Protein AF-0000000072838040 (afdb_homodimer)

Structure (mmCIF, N/CA/C/O backbone):
data_AF-0000000072838040-model_v1
#
loop_
_entity.id
_entity.type
_entity.pdbx_description
1 polymer 'Acetylserotonin O-methyltransferase'
#
loop_
_atom_site.group_PDB
_atom_site.id
_atom_site.type_symbol
_atom_site.label_atom_id
_atom_site.label_alt_id
_atom_site.label_comp_id
_atom_site.label_asym_id
_atom_site.label_entity_id
_atom_site.label_seq_id
_atom_site.pdbx_PDB_ins_code
_atom_site.Cartn_x
_atom_site.Cartn_y
_atom_site.Cartn_z
_atom_site.occupancy
_atom_site.B_iso_or_equiv
_atom_site.auth_seq_id
_atom_site.auth_comp_id
_atom_site.auth_asym_id
_atom_site.auth_atom_id
_atom_site.pdbx_PDB_model_num
ATOM 1 N N . MET A 1 1 ? 12.352 -7.273 21.219 1 45.44 1 MET A N 1
ATOM 2 C CA . MET A 1 1 ? 11.414 -6.258 20.75 1 45.44 1 MET A CA 1
ATOM 3 C C . MET A 1 1 ? 12.133 -4.957 20.422 1 45.44 1 MET A C 1
ATOM 5 O O . MET A 1 1 ? 12.891 -4.43 21.234 1 45.44 1 MET A O 1
ATOM 9 N N . GLY A 1 2 ? 12.414 -4.766 19.062 1 63.59 2 GLY A N 1
ATOM 10 C CA . GLY A 1 2 ? 13.32 -3.682 18.719 1 63.59 2 GLY A CA 1
ATOM 11 C C . GLY A 1 2 ? 12.977 -2.375 19.406 1 63.59 2 GLY A C 1
ATOM 12 O O . GLY A 1 2 ? 11.898 -2.244 20 1 63.59 2 GLY A O 1
ATOM 13 N N . SER A 1 3 ? 13.898 -1.602 19.703 1 81.94 3 SER A N 1
ATOM 14 C CA . SER A 1 3 ? 13.766 -0.26 20.266 1 81.94 3 SER A CA 1
ATOM 15 C C . SER A 1 3 ? 12.57 0.472 19.656 1 81.94 3 SER A C 1
ATOM 17 O O . SER A 1 3 ? 12.07 0.093 18.609 1 81.94 3 SER A O 1
ATOM 19 N N . PRO A 1 4 ? 11.883 1.276 20.578 1 84.38 4 PRO A N 1
ATOM 20 C CA . PRO A 1 4 ? 10.82 2.111 20.016 1 84.38 4 PRO A CA 1
ATOM 21 C C . PRO A 1 4 ? 11.188 2.711 18.656 1 84.38 4 PRO A C 1
ATOM 23 O O . PRO A 1 4 ? 10.328 2.857 17.781 1 84.38 4 PRO A O 1
ATOM 26 N N . GLU A 1 5 ? 12.367 2.992 18.547 1 84.81 5 GLU A N 1
ATOM 27 C CA . GLU A 1 5 ? 12.844 3.535 17.266 1 84.81 5 GLU A CA 1
ATOM 28 C C . GLU A 1 5 ? 12.742 2.5 16.156 1 84.81 5 GLU A C 1
ATOM 30 O O . GLU A 1 5 ? 12.383 2.83 15.023 1 84.81 5 GLU A O 1
ATOM 35 N N . ASP A 1 6 ? 13.094 1.336 16.594 1 86.62 6 ASP A N 1
ATOM 36 C CA . ASP A 1 6 ? 13 0.245 15.633 1 86.62 6 ASP A CA 1
ATOM 37 C C . ASP A 1 6 ? 11.555 0.002 15.211 1 86.62 6 ASP A C 1
ATOM 39 O O . ASP A 1 6 ? 11.281 -0.267 14.039 1 86.62 6 ASP A O 1
ATOM 43 N N . GLN A 1 7 ? 10.719 0.167 16.141 1 89.19 7 GLN A N 1
ATOM 44 C CA . GLN A 1 7 ? 9.305 -0.049 15.867 1 89.19 7 GLN A CA 1
ATOM 45 C C . GLN A 1 7 ? 8.742 1.055 14.969 1 89.19 7 GLN A C 1
ATOM 47 O O . GLN A 1 7 ? 7.953 0.786 14.062 1 89.19 7 GLN A O 1
ATOM 52 N N . ALA A 1 8 ? 9.148 2.26 15.266 1 89.81 8 ALA A N 1
ATOM 53 C CA . ALA A 1 8 ? 8.711 3.402 14.461 1 89.81 8 ALA A CA 1
ATOM 54 C C . ALA A 1 8 ? 9.195 3.277 13.023 1 89.81 8 ALA A C 1
ATOM 56 O O . ALA A 1 8 ? 8.438 3.525 12.086 1 89.81 8 ALA A O 1
ATOM 57 N N . TYR A 1 9 ? 10.398 2.85 12.945 1 90.56 9 TYR A N 1
ATOM 58 C CA . TYR A 1 9 ? 10.984 2.703 11.617 1 90.56 9 TYR A CA 1
ATOM 59 C C . TYR A 1 9 ? 10.305 1.579 10.844 1 90.56 9 TYR A C 1
ATOM 61 O O . TYR A 1 9 ? 10.086 1.688 9.633 1 90.56 9 TYR A O 1
ATOM 69 N N . ARG A 1 10 ? 9.969 0.535 11.477 1 89.69 10 ARG A N 1
ATOM 70 C CA . ARG A 1 10 ? 9.25 -0.573 10.852 1 89.69 10 ARG A CA 1
ATOM 71 C C . ARG A 1 10 ? 7.875 -0.131 10.367 1 89.69 10 ARG A C 1
ATOM 73 O O . ARG A 1 10 ? 7.461 -0.474 9.258 1 89.69 10 ARG A O 1
ATOM 80 N N . LEU A 1 11 ? 7.238 0.635 11.18 1 91.88 11 LEU A N 1
ATOM 81 C CA . LEU A 1 11 ? 5.926 1.153 10.812 1 91.88 11 LEU A CA 1
ATOM 82 C C . LEU A 1 11 ? 6.016 2.039 9.578 1 91.88 11 LEU A C 1
ATOM 84 O O . LEU A 1 11 ? 5.191 1.932 8.664 1 91.88 11 LEU A O 1
ATOM 88 N N . LEU A 1 12 ? 7.016 2.904 9.531 1 93.62 12 LEU A N 1
ATOM 89 C CA . LEU A 1 12 ? 7.227 3.771 8.375 1 93.62 12 LEU A CA 1
ATOM 90 C C . LEU A 1 12 ? 7.469 2.951 7.117 1 93.62 12 LEU A C 1
ATOM 92 O O . LEU A 1 12 ? 6.887 3.234 6.066 1 93.62 12 LEU A O 1
ATOM 96 N N . LYS A 1 13 ? 8.242 1.954 7.285 1 91.31 13 LYS A N 1
ATOM 97 C CA . LYS A 1 13 ? 8.555 1.103 6.141 1 91.31 13 LYS A CA 1
ATOM 98 C C . LYS A 1 13 ? 7.309 0.372 5.645 1 91.31 13 LYS A C 1
ATOM 100 O O . LYS A 1 13 ? 7.094 0.252 4.438 1 91.31 13 LYS A O 1
ATOM 105 N N . GLU A 1 14 ? 6.574 -0.062 6.551 1 91.25 14 GLU A N 1
ATOM 106 C CA . GLU A 1 14 ? 5.328 -0.729 6.188 1 91.25 14 GLU A CA 1
ATOM 107 C C . GLU A 1 14 ? 4.398 0.212 5.426 1 91.25 14 GLU A C 1
ATOM 109 O O . GLU A 1 14 ? 3.834 -0.163 4.398 1 91.25 14 GLU A O 1
ATOM 114 N N . HIS A 1 15 ? 4.234 1.406 5.949 1 92.94 15 HIS A N 1
ATOM 115 C CA . HIS A 1 15 ? 3.371 2.387 5.301 1 92.94 15 HIS A CA 1
ATOM 116 C C . HIS A 1 15 ? 3.908 2.773 3.928 1 92.94 15 HIS A C 1
ATOM 118 O O . HIS A 1 15 ? 3.154 2.83 2.953 1 92.94 15 HIS A O 1
ATOM 124 N N . CYS A 1 16 ? 5.199 3.025 3.834 1 93.38 16 CYS A N 1
ATOM 125 C CA . CYS A 1 16 ? 5.812 3.527 2.607 1 93.38 16 CYS A CA 1
ATOM 126 C C . CYS A 1 16 ? 5.82 2.455 1.524 1 93.38 16 CYS A C 1
ATOM 128 O O . CYS A 1 16 ? 5.715 2.768 0.337 1 93.38 16 CYS A O 1
ATOM 130 N N . HIS A 1 17 ? 5.852 1.208 1.929 1 91.88 17 HIS A N 1
ATOM 131 C CA . HIS A 1 17 ? 5.941 0.129 0.953 1 91.88 17 HIS A CA 1
ATOM 132 C C . HIS A 1 17 ? 4.594 -0.556 0.757 1 91.88 17 HIS A C 1
ATOM 134 O O . HIS A 1 17 ? 4.5 -1.559 0.046 1 91.88 17 HIS A O 1
ATOM 140 N N . GLY A 1 18 ? 3.553 0.001 1.344 1 93.56 18 GLY A N 1
ATOM 141 C CA . GLY A 1 18 ? 2.227 -0.586 1.229 1 93.56 18 GLY A CA 1
ATOM 142 C C . GLY A 1 18 ? 1.779 -0.771 -0.208 1 93.56 18 GLY A C 1
ATOM 143 O O . GLY A 1 18 ? 1.104 -1.751 -0.533 1 93.56 18 GLY A O 1
ATOM 144 N N . PHE A 1 19 ? 2.16 0.097 -1.055 1 93.75 19 PHE A N 1
ATOM 145 C CA . PHE A 1 19 ? 1.72 0.021 -2.441 1 93.75 19 PHE A CA 1
ATOM 146 C C . PHE A 1 19 ? 2.367 -1.162 -3.152 1 93.75 19 PHE A C 1
ATOM 148 O O . PHE A 1 19 ? 1.773 -1.75 -4.059 1 93.75 19 PHE A O 1
ATOM 155 N N . MET A 1 20 ? 3.551 -1.499 -2.791 1 92.75 20 MET A N 1
ATOM 156 C CA . MET A 1 20 ? 4.207 -2.668 -3.369 1 92.75 20 MET A CA 1
ATOM 157 C C . MET A 1 20 ? 3.443 -3.943 -3.035 1 92.75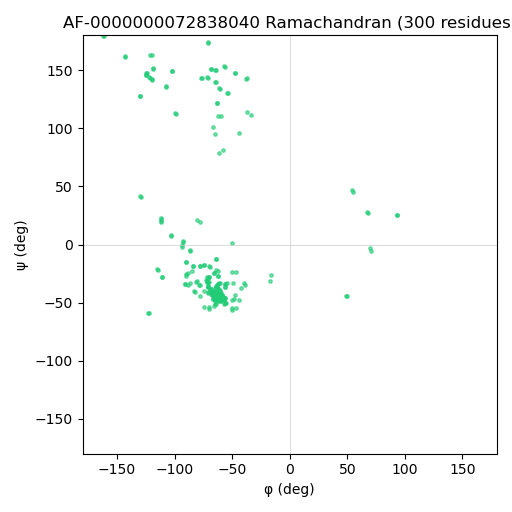 20 MET A C 1
ATOM 159 O O . MET A 1 20 ? 3.26 -4.805 -3.895 1 92.75 20 MET A O 1
ATOM 163 N N . VAL A 1 21 ? 2.99 -4.023 -1.772 1 93.81 21 VAL A N 1
ATOM 164 C CA . VAL A 1 21 ? 2.207 -5.164 -1.309 1 93.81 21 VAL A CA 1
ATOM 165 C C . VAL A 1 21 ? 0.929 -5.285 -2.135 1 93.81 21 VAL A C 1
ATOM 167 O O . VAL A 1 21 ? 0.605 -6.363 -2.637 1 93.81 21 VAL A O 1
ATOM 170 N N . SER A 1 22 ? 0.255 -4.172 -2.285 1 95.06 22 SER A N 1
ATOM 171 C CA . SER A 1 22 ? -0.965 -4.156 -3.084 1 95.06 22 SER A CA 1
ATOM 172 C C . SER A 1 22 ? -0.691 -4.602 -4.52 1 95.06 22 SER A C 1
ATOM 174 O O . SER A 1 22 ? -1.436 -5.41 -5.074 1 95.06 22 SER A O 1
ATOM 176 N N . GLN A 1 23 ? 0.379 -4.105 -5.066 1 94 23 GLN A N 1
ATOM 177 C CA . GLN A 1 23 ? 0.646 -4.375 -6.477 1 94 23 GLN A CA 1
ATOM 178 C C . GLN A 1 23 ? 1.057 -5.828 -6.688 1 94 23 GLN A C 1
ATOM 180 O O . GLN A 1 23 ? 0.763 -6.414 -7.734 1 94 23 GLN A O 1
ATOM 185 N N . VAL A 1 24 ? 1.714 -6.422 -5.738 1 94.81 24 VAL A N 1
ATOM 186 C CA . VAL A 1 24 ? 2 -7.852 -5.832 1 94.81 24 VAL A CA 1
ATOM 187 C C . VAL A 1 24 ? 0.692 -8.641 -5.887 1 94.81 24 VAL A C 1
ATOM 189 O O . VAL A 1 24 ? 0.516 -9.5 -6.75 1 94.81 24 VAL A O 1
ATOM 192 N N . LEU A 1 25 ? -0.219 -8.336 -5.027 1 96.94 25 LEU A N 1
ATOM 193 C CA . LEU A 1 25 ? -1.533 -8.969 -5 1 96.94 25 LEU A CA 1
ATOM 194 C C . LEU A 1 25 ? -2.273 -8.742 -6.312 1 96.94 25 LEU A C 1
ATOM 196 O O . LEU A 1 25 ? -2.779 -9.688 -6.918 1 96.94 25 LEU A O 1
ATOM 200 N N . PHE A 1 26 ? -2.309 -7.535 -6.777 1 96.94 26 PHE A N 1
ATOM 201 C CA . PHE A 1 26 ? -3.012 -7.176 -8.008 1 96.94 26 PHE A CA 1
ATOM 202 C C . PHE A 1 26 ? -2.408 -7.898 -9.203 1 96.94 26 PHE A C 1
ATOM 204 O O . PHE A 1 26 ? -3.135 -8.438 -10.039 1 96.94 26 PHE A O 1
ATOM 211 N N . SER A 1 27 ? -1.123 -7.891 -9.266 1 95.81 27 SER A N 1
ATOM 212 C CA . SER A 1 27 ? -0.45 -8.469 -10.422 1 95.81 27 SER A CA 1
ATOM 213 C C . SER A 1 27 ? -0.646 -9.984 -10.477 1 95.81 27 SER A C 1
ATOM 215 O O . SER A 1 27 ? -0.859 -10.555 -11.547 1 95.81 27 SER A O 1
ATOM 217 N N . ALA A 1 28 ? -0.554 -10.625 -9.312 1 97.06 28 ALA A N 1
ATOM 218 C CA . ALA A 1 28 ? -0.804 -12.062 -9.266 1 97.06 28 ALA A CA 1
ATOM 219 C C . ALA A 1 28 ? -2.229 -12.391 -9.703 1 97.06 28 ALA A C 1
ATOM 221 O O . ALA A 1 28 ? -2.455 -13.352 -10.445 1 97.06 28 ALA A O 1
ATOM 222 N N . CYS A 1 29 ? -3.154 -11.602 -9.25 1 97.44 29 CYS A N 1
ATOM 223 C CA . CYS A 1 29 ? -4.547 -11.773 -9.648 1 97.44 29 CYS A CA 1
ATOM 224 C C . CYS A 1 29 ? -4.723 -11.539 -11.148 1 97.44 29 CYS A C 1
ATOM 226 O O . CYS A 1 29 ? -5.363 -12.344 -11.828 1 97.44 29 CYS A O 1
ATOM 228 N N . GLU A 1 30 ? -4.172 -10.484 -11.648 1 96.44 30 GLU A N 1
ATOM 229 C CA . GLU A 1 30 ? -4.281 -10.109 -13.055 1 96.44 30 GLU A CA 1
ATOM 230 C C . GLU A 1 30 ? -3.686 -11.188 -13.953 1 96.44 30 GLU A C 1
ATOM 232 O O . GLU A 1 30 ? -4.234 -11.492 -15.016 1 96.44 30 GLU A O 1
ATOM 237 N N . LEU A 1 31 ? -2.59 -11.75 -13.547 1 96.88 31 LEU A N 1
ATOM 238 C CA . LEU A 1 31 ? -1.888 -12.734 -14.359 1 96.88 31 LEU A CA 1
ATOM 239 C C . LEU A 1 31 ? -2.576 -14.094 -14.289 1 96.88 31 LEU A C 1
ATOM 241 O O . LEU A 1 31 ? -2.312 -14.977 -15.109 1 96.88 31 LEU A O 1
ATOM 245 N N . GLY A 1 32 ? -3.42 -14.297 -13.258 1 98.06 32 GLY A N 1
ATOM 246 C CA . GLY A 1 32 ? -4.191 -15.523 -13.141 1 98.06 32 GLY A CA 1
ATOM 247 C C . GLY A 1 32 ? -3.504 -16.578 -12.297 1 98.06 32 GLY A C 1
ATOM 248 O O . GLY A 1 32 ? -3.795 -17.766 -12.422 1 98.06 32 GLY A O 1
ATOM 249 N N . VAL A 1 33 ? -2.658 -16.188 -11.414 1 98.44 33 VAL A N 1
ATOM 250 C CA . VAL A 1 33 ? -1.877 -17.109 -10.594 1 98.44 33 VAL A CA 1
ATOM 251 C C . VAL A 1 33 ? -2.811 -17.953 -9.727 1 98.44 33 VAL A C 1
ATOM 253 O O . VAL A 1 33 ? -2.715 -19.188 -9.711 1 98.44 33 VAL A O 1
ATOM 256 N N . PHE A 1 34 ? -3.725 -17.344 -9.062 1 98.62 34 PHE A N 1
ATOM 257 C CA . PHE A 1 34 ? -4.578 -18.016 -8.094 1 98.62 34 PHE A CA 1
ATOM 258 C C . PHE A 1 34 ? -5.57 -18.938 -8.797 1 98.62 34 PHE A C 1
ATOM 260 O O . PHE A 1 34 ? -5.902 -20.016 -8.281 1 98.62 34 PHE A O 1
ATOM 267 N N . ASP A 1 35 ? -6.055 -18.5 -9.969 1 98.56 35 ASP A N 1
ATOM 268 C CA . ASP A 1 35 ? -6.945 -19.344 -10.75 1 98.56 35 ASP A CA 1
ATOM 269 C C . ASP A 1 35 ? -6.223 -20.609 -11.227 1 98.56 35 ASP A C 1
ATOM 271 O O . ASP A 1 35 ? -6.754 -21.719 -11.109 1 98.56 35 ASP A O 1
ATOM 275 N N . LEU A 1 36 ? -5.074 -20.406 -11.773 1 98.69 36 LEU A N 1
ATOM 276 C CA . LEU A 1 36 ? -4.281 -21.516 -12.281 1 98.69 36 LEU A CA 1
ATOM 277 C C . LEU A 1 36 ? -4.023 -22.547 -11.18 1 98.69 36 LEU A C 1
ATOM 279 O O . LEU A 1 36 ? -4.223 -23.75 -11.383 1 98.69 36 LEU A O 1
ATOM 283 N N . LEU A 1 37 ? -3.627 -22.047 -9.992 1 98.56 37 LEU A N 1
ATOM 284 C CA . LEU A 1 37 ? -3.275 -22.938 -8.883 1 98.56 37 LEU A CA 1
ATOM 285 C C . LEU A 1 37 ? -4.516 -23.609 -8.312 1 98.56 37 LEU A C 1
ATOM 287 O O . LEU A 1 37 ? -4.441 -24.734 -7.801 1 98.56 37 LEU A O 1
ATOM 291 N N . ALA A 1 38 ? -5.656 -22.984 -8.406 1 97.88 38 ALA A N 1
ATOM 292 C CA . ALA A 1 38 ? -6.914 -23.562 -7.941 1 97.88 38 ALA A CA 1
ATOM 293 C C . ALA A 1 38 ? -7.359 -24.703 -8.844 1 97.88 38 ALA A C 1
ATOM 295 O O . ALA A 1 38 ? -7.953 -25.672 -8.375 1 97.88 38 ALA A O 1
ATOM 296 N N . GLU A 1 39 ? -7.105 -24.531 -10.086 1 97.44 39 GLU A N 1
ATOM 297 C CA . GLU A 1 39 ? -7.551 -25.5 -11.07 1 97.44 39 GLU A CA 1
ATOM 298 C C . GLU A 1 39 ? -6.566 -26.656 -11.188 1 97.44 39 GLU A C 1
ATOM 300 O O . GLU A 1 39 ? -6.898 -27.703 -11.742 1 97.44 39 GLU A O 1
ATOM 305 N N . ALA A 1 40 ? -5.359 -26.453 -10.727 1 97.25 40 ALA A N 1
ATOM 306 C CA . ALA A 1 40 ? -4.332 -27.5 -10.805 1 97.25 40 ALA A CA 1
ATOM 307 C C . ALA A 1 40 ? -4.625 -28.625 -9.82 1 97.25 40 ALA A C 1
ATOM 309 O O . ALA A 1 40 ? -5.191 -28.406 -8.75 1 97.25 40 ALA A O 1
ATOM 310 N N . PRO A 1 41 ? -4.336 -29.844 -10.172 1 96.25 41 PRO A N 1
ATOM 311 C CA . PRO A 1 41 ? -4.559 -30.984 -9.266 1 96.25 41 PRO A CA 1
ATOM 312 C C . PRO A 1 41 ? -3.701 -30.906 -8.008 1 96.25 41 PRO A C 1
ATOM 314 O O . PRO A 1 41 ? -4.008 -31.562 -7.008 1 96.25 41 PRO A O 1
ATOM 317 N N . GLY A 1 42 ? -2.598 -30.172 -8 1 96.06 42 GLY A N 1
ATOM 318 C CA . GLY A 1 42 ? -1.687 -29.953 -6.891 1 96.06 42 GLY A CA 1
ATOM 319 C C . GLY A 1 42 ? -0.792 -28.75 -7.086 1 96.06 42 GLY A C 1
ATOM 320 O O . GLY A 1 42 ? -0.936 -28.016 -8.07 1 96.06 42 GLY A O 1
ATOM 321 N N . PRO A 1 43 ? 0.061 -28.516 -6.062 1 97.69 43 PRO A N 1
ATOM 322 C CA . PRO A 1 43 ? 0.995 -27.391 -6.195 1 97.69 43 PRO A CA 1
ATOM 323 C C . PRO A 1 43 ? 1.872 -27.5 -7.441 1 97.69 43 PRO A C 1
ATOM 325 O O . PRO A 1 43 ? 2.121 -28.609 -7.934 1 97.69 43 PRO A O 1
ATOM 328 N N . LEU A 1 44 ? 2.324 -26.359 -7.945 1 98.25 44 LEU A N 1
ATOM 329 C CA . LEU A 1 44 ? 3.084 -26.328 -9.188 1 98.25 44 LEU A CA 1
ATOM 330 C C . LEU A 1 44 ? 4.43 -25.641 -8.984 1 98.25 44 LEU A C 1
ATOM 332 O O . LEU A 1 44 ? 4.547 -24.719 -8.164 1 98.25 44 LEU A O 1
ATOM 336 N N . ALA A 1 45 ? 5.438 -26.078 -9.719 1 97.81 45 ALA A N 1
ATOM 337 C CA . ALA A 1 45 ? 6.719 -25.375 -9.766 1 97.81 45 ALA A CA 1
ATOM 338 C C . ALA A 1 45 ? 6.59 -24.031 -10.477 1 97.81 45 ALA A C 1
ATOM 340 O O . ALA A 1 45 ? 5.719 -23.859 -11.336 1 97.81 45 ALA A O 1
ATOM 341 N N . SER A 1 46 ? 7.457 -23.062 -10.07 1 96.12 46 SER A N 1
ATOM 342 C CA . SER A 1 46 ? 7.402 -21.734 -10.672 1 96.12 46 SER A CA 1
ATOM 343 C C . SER A 1 46 ? 7.547 -21.812 -12.188 1 96.12 46 SER A C 1
ATOM 345 O O . SER A 1 46 ? 6.91 -21.047 -12.914 1 96.12 46 SER A O 1
ATOM 347 N N . ALA A 1 47 ? 8.383 -22.734 -12.68 1 96.62 47 ALA A N 1
ATOM 348 C CA . ALA A 1 47 ? 8.594 -22.891 -14.117 1 96.62 47 ALA A CA 1
ATOM 349 C C . ALA A 1 47 ? 7.301 -23.297 -14.82 1 96.62 47 ALA A C 1
ATOM 351 O O . ALA A 1 47 ? 7.004 -22.797 -15.914 1 96.62 47 ALA A O 1
ATOM 352 N N . GLU A 1 48 ? 6.559 -24.188 -14.258 1 97.94 48 GLU A N 1
ATOM 353 C CA . GLU A 1 48 ? 5.285 -24.625 -14.82 1 97.94 48 GLU A CA 1
ATOM 354 C C . GLU A 1 48 ? 4.254 -23.5 -14.797 1 97.94 48 GLU A C 1
ATOM 356 O O . GLU A 1 48 ? 3.508 -23.312 -15.758 1 97.94 48 GLU A O 1
ATOM 361 N N . VAL A 1 49 ? 4.172 -22.781 -13.711 1 98.31 49 VAL A N 1
ATOM 362 C CA . VAL A 1 49 ? 3.273 -21.641 -13.617 1 98.31 49 VAL A CA 1
ATOM 363 C C . VAL A 1 49 ? 3.592 -20.641 -14.719 1 98.31 49 VAL A C 1
ATOM 365 O O . VAL A 1 49 ? 2.693 -20.188 -15.43 1 98.31 49 VAL A O 1
ATOM 368 N N . ALA A 1 50 ? 4.906 -20.344 -14.883 1 97.38 50 ALA A N 1
ATOM 369 C CA . ALA A 1 50 ? 5.344 -19.391 -15.898 1 97.38 50 ALA A CA 1
ATOM 370 C C . ALA A 1 50 ? 4.934 -19.859 -17.297 1 97.38 50 ALA A C 1
ATOM 372 O O . ALA A 1 50 ? 4.445 -19.062 -18.109 1 97.38 50 ALA A O 1
ATOM 373 N N . ALA A 1 51 ? 5.137 -21.109 -17.578 1 98.06 51 ALA A N 1
ATOM 374 C CA . ALA A 1 51 ? 4.797 -21.656 -18.875 1 98.06 51 ALA A CA 1
ATOM 375 C C . ALA A 1 51 ? 3.301 -21.562 -19.156 1 98.06 51 ALA A C 1
ATOM 377 O O . ALA A 1 51 ? 2.887 -21.156 -20.234 1 98.06 51 ALA A O 1
ATOM 378 N N . ARG A 1 52 ? 2.467 -21.875 -18.188 1 97.94 52 ARG A N 1
ATOM 379 C CA . ARG A 1 52 ? 1.018 -21.906 -18.359 1 97.94 52 ARG A CA 1
ATOM 380 C C . ARG A 1 52 ? 0.448 -20.484 -18.469 1 97.94 52 ARG A C 1
ATOM 382 O O . ARG A 1 52 ? -0.565 -20.281 -19.125 1 97.94 52 ARG A O 1
ATOM 389 N N . LEU A 1 53 ? 1.089 -19.547 -17.812 1 97.69 53 LEU A N 1
ATOM 390 C CA . LEU A 1 53 ? 0.623 -18.156 -17.828 1 97.69 53 LEU A CA 1
ATOM 391 C C . LEU A 1 53 ? 1.327 -17.375 -18.938 1 97.69 53 LEU A C 1
ATOM 393 O O . LEU A 1 53 ? 1.053 -16.188 -19.125 1 97.69 53 LEU A O 1
ATOM 397 N N . ALA A 1 54 ? 2.258 -18.016 -19.672 1 96.56 54 ALA A N 1
ATOM 398 C CA . ALA A 1 54 ? 3.045 -17.359 -20.719 1 96.56 54 ALA A CA 1
ATOM 399 C C . ALA A 1 54 ? 3.76 -16.125 -20.188 1 96.56 54 ALA A C 1
ATOM 401 O O . ALA A 1 54 ? 3.676 -15.047 -20.781 1 96.56 54 ALA A O 1
ATOM 402 N N . SER A 1 55 ? 4.371 -16.312 -19 1 94.88 55 SER A N 1
ATOM 403 C CA . SER A 1 55 ? 5.098 -15.234 -18.359 1 94.88 55 SER A CA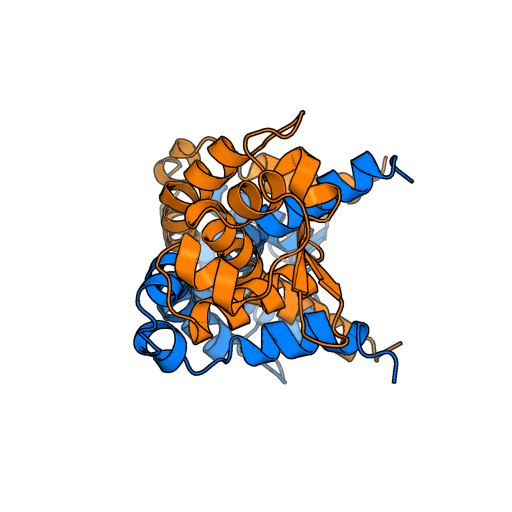 1
ATOM 404 C C . SER A 1 55 ? 6.566 -15.594 -18.156 1 94.88 55 SER A C 1
ATOM 406 O O . SER A 1 55 ? 6.957 -16.75 -18.328 1 94.88 55 SER A O 1
ATOM 408 N N . SER A 1 56 ? 7.395 -14.602 -17.906 1 92.06 56 SER A N 1
ATOM 409 C CA . SER A 1 56 ? 8.828 -14.812 -17.719 1 92.06 56 SER A CA 1
ATOM 410 C C . SER A 1 56 ? 9.094 -15.711 -16.516 1 92.06 56 SER A C 1
ATOM 412 O O . SER A 1 56 ? 8.5 -15.531 -15.445 1 92.06 56 SER A O 1
ATOM 414 N N . PRO A 1 57 ? 10.008 -16.703 -16.703 1 92.5 57 PRO A N 1
ATOM 415 C CA . PRO A 1 57 ? 10.32 -17.609 -15.594 1 92.5 57 PRO A CA 1
ATOM 416 C C . PRO A 1 57 ? 10.844 -16.875 -14.367 1 92.5 57 PRO A C 1
ATOM 418 O O . PRO A 1 57 ? 10.359 -17.109 -13.25 1 92.5 57 PRO A O 1
ATOM 421 N N . ARG A 1 58 ? 11.75 -15.984 -14.609 1 87.69 58 ARG A N 1
ATOM 422 C CA . ARG A 1 58 ? 12.336 -15.258 -13.492 1 87.69 58 ARG A CA 1
ATOM 423 C C . ARG A 1 58 ? 11.312 -14.359 -12.812 1 87.69 58 ARG A C 1
ATOM 425 O O . ARG A 1 58 ? 11.211 -14.336 -11.586 1 87.69 58 ARG A O 1
ATOM 432 N N . GLY A 1 59 ? 10.578 -13.633 -13.625 1 89.44 59 GLY A N 1
ATOM 433 C CA . GLY A 1 59 ? 9.555 -12.758 -13.094 1 89.44 59 GLY A CA 1
ATOM 434 C C . GLY A 1 59 ? 8.469 -13.5 -12.344 1 89.44 59 GLY A C 1
ATOM 435 O O . GLY A 1 59 ? 8.016 -13.055 -11.281 1 89.44 59 GLY A O 1
ATOM 436 N N . THR A 1 60 ? 8.133 -14.617 -12.852 1 92.94 60 THR A N 1
ATOM 437 C CA . THR A 1 60 ? 7.094 -15.422 -12.219 1 92.94 60 THR A CA 1
ATOM 438 C C . THR A 1 60 ? 7.574 -15.961 -10.875 1 92.94 60 THR A C 1
ATOM 440 O O . THR A 1 60 ? 6.844 -15.906 -9.883 1 92.94 60 THR A O 1
ATOM 443 N N . GLU A 1 61 ? 8.766 -16.406 -10.867 1 92.19 61 GLU A N 1
ATOM 444 C CA . GLU A 1 61 ? 9.328 -16.938 -9.633 1 92.19 61 GLU A CA 1
ATOM 445 C C . GLU A 1 61 ? 9.375 -15.859 -8.547 1 92.19 61 GLU A C 1
ATOM 447 O O . GLU A 1 61 ? 8.992 -16.109 -7.402 1 92.19 61 GLU A O 1
ATOM 452 N N . GLN A 1 62 ? 9.797 -14.727 -8.883 1 90 62 GLN A N 1
ATOM 453 C CA . GLN A 1 62 ? 9.867 -13.609 -7.941 1 90 62 GLN A CA 1
ATOM 454 C C . GLN A 1 62 ? 8.477 -13.219 -7.445 1 90 62 GLN A C 1
ATOM 456 O O . GLN A 1 62 ? 8.289 -12.922 -6.266 1 90 62 GLN A O 1
ATOM 461 N N . LEU A 1 63 ? 7.543 -13.219 -8.344 1 93.19 63 LEU A N 1
ATOM 462 C CA . LEU A 1 63 ? 6.168 -12.898 -7.977 1 93.19 63 LEU A CA 1
ATOM 463 C C . LEU A 1 63 ? 5.609 -13.938 -7.012 1 93.19 63 LEU A C 1
ATOM 465 O O . LEU A 1 63 ? 4.992 -13.586 -6.004 1 93.19 63 LEU A O 1
ATOM 469 N N . LEU A 1 64 ? 5.832 -15.227 -7.32 1 95.06 64 LEU A N 1
ATOM 470 C CA . LEU A 1 64 ? 5.336 -16.297 -6.465 1 95.06 64 LEU A CA 1
ATOM 471 C C . LEU A 1 64 ? 5.965 -16.219 -5.074 1 95.06 64 LEU A C 1
ATOM 473 O O . LEU A 1 64 ? 5.273 -16.391 -4.066 1 95.06 64 LEU A O 1
ATOM 477 N N . ASP A 1 65 ? 7.254 -15.922 -5.051 1 92.38 65 ASP A N 1
ATOM 478 C CA . ASP A 1 65 ? 7.941 -15.758 -3.773 1 92.38 65 ASP A CA 1
ATOM 479 C C . ASP A 1 65 ? 7.34 -14.617 -2.965 1 92.38 65 ASP A C 1
ATOM 481 O O . ASP A 1 65 ? 7.164 -14.727 -1.749 1 92.38 65 ASP A O 1
ATOM 485 N N . ALA A 1 66 ? 7.082 -13.539 -3.633 1 92.94 66 ALA A N 1
ATOM 486 C CA . ALA A 1 66 ? 6.457 -12.398 -2.969 1 92.94 66 ALA A CA 1
ATOM 487 C C . ALA A 1 66 ? 5.078 -12.766 -2.43 1 92.94 66 ALA A C 1
ATOM 489 O O . ALA A 1 66 ? 4.711 -12.367 -1.322 1 92.94 66 ALA A O 1
ATOM 490 N N . CYS A 1 67 ? 4.297 -13.523 -3.162 1 95.19 67 CYS A N 1
ATOM 491 C CA . CYS A 1 67 ? 2.977 -13.961 -2.721 1 95.19 67 CYS A CA 1
ATOM 492 C C . CYS A 1 67 ? 3.082 -14.852 -1.487 1 95.19 67 CYS A C 1
ATOM 494 O O . CYS A 1 67 ? 2.213 -14.82 -0.615 1 95.19 67 CYS A O 1
ATOM 496 N N . VAL A 1 68 ? 4.16 -15.664 -1.449 1 95 68 VAL A N 1
ATOM 497 C CA . VAL A 1 68 ? 4.398 -16.5 -0.28 1 95 68 VAL A CA 1
ATOM 498 C C . VAL A 1 68 ? 4.668 -15.625 0.94 1 95 68 VAL A C 1
ATOM 500 O O . VAL A 1 68 ? 4.102 -15.852 2.012 1 95 68 VAL A O 1
ATOM 503 N N . SER A 1 69 ? 5.469 -14.625 0.754 1 92.38 69 SER A N 1
ATOM 504 C CA . SER A 1 69 ? 5.781 -13.695 1.836 1 92.38 69 SER A CA 1
ATOM 505 C C . SER A 1 69 ? 4.531 -12.969 2.322 1 92.38 69 SER A C 1
ATOM 507 O O . SER A 1 69 ? 4.438 -12.602 3.494 1 92.38 69 SER A O 1
ATOM 509 N N . LEU A 1 70 ? 3.576 -12.805 1.504 1 94.25 70 LEU A N 1
ATOM 510 C CA . LEU A 1 70 ? 2.336 -12.117 1.845 1 94.25 70 LEU A CA 1
ATOM 511 C C . LEU A 1 70 ? 1.279 -13.102 2.328 1 94.25 70 LEU A C 1
ATOM 513 O O . LEU A 1 70 ? 0.123 -12.734 2.537 1 94.25 70 LEU A O 1
ATOM 517 N N . LYS A 1 71 ? 1.636 -14.352 2.424 1 95.19 71 LYS A N 1
ATOM 518 C CA . LYS A 1 71 ? 0.792 -15.43 2.922 1 95.19 71 LYS A CA 1
ATOM 519 C C . LYS A 1 71 ? -0.375 -15.695 1.976 1 95.19 71 LYS A C 1
ATOM 521 O O . LYS A 1 71 ? -1.452 -16.109 2.41 1 95.19 71 LYS A O 1
ATOM 526 N N . LEU A 1 72 ? -0.19 -15.414 0.755 1 97.38 72 LEU A N 1
ATOM 527 C CA . LEU A 1 72 ? -1.188 -15.703 -0.268 1 97.38 72 LEU A CA 1
ATOM 528 C C . LEU A 1 72 ? -0.955 -17.078 -0.876 1 97.38 72 LEU A C 1
ATOM 530 O O . LEU A 1 72 ? -1.907 -17.766 -1.253 1 97.38 72 LEU A O 1
ATOM 534 N N . LEU A 1 73 ? 0.311 -17.422 -0.963 1 98 73 LEU A N 1
ATOM 535 C CA . LEU A 1 73 ? 0.697 -18.734 -1.445 1 98 73 LEU A CA 1
ATOM 536 C C . LEU A 1 73 ? 1.466 -19.5 -0.375 1 98 73 LEU A C 1
ATOM 538 O O . LEU A 1 73 ? 2.025 -18.906 0.544 1 98 73 LEU A O 1
ATOM 542 N N . GLN A 1 74 ? 1.371 -20.797 -0.418 1 97.75 74 GLN A N 1
ATOM 543 C CA . GLN A 1 74 ? 2.262 -21.688 0.314 1 97.75 74 GLN A CA 1
ATOM 544 C C . GLN A 1 74 ? 3.311 -22.297 -0.612 1 97.75 74 GLN A C 1
ATOM 546 O O . GLN A 1 74 ? 3.066 -22.469 -1.808 1 97.75 74 GLN A O 1
ATOM 551 N N . VAL A 1 75 ? 4.469 -22.562 -0.048 1 96.94 75 VAL A N 1
ATOM 552 C CA . VAL A 1 75 ? 5.539 -23.156 -0.843 1 96.94 75 VAL A CA 1
ATOM 553 C C . VAL A 1 75 ? 6.113 -24.375 -0.11 1 96.94 75 VAL A C 1
ATOM 555 O O . VAL A 1 75 ? 6.27 -24.344 1.113 1 96.94 75 VAL A O 1
ATOM 558 N N . ASP A 1 76 ? 6.199 -25.5 -0.746 1 94.75 76 ASP A N 1
ATOM 559 C CA . ASP A 1 76 ? 6.988 -26.641 -0.301 1 94.75 76 ASP A CA 1
ATOM 560 C C . ASP A 1 76 ? 8.328 -26.703 -1.032 1 94.75 76 ASP A C 1
ATOM 562 O O . ASP A 1 76 ? 8.367 -26.891 -2.25 1 94.75 76 ASP A O 1
ATOM 566 N N . LEU A 1 77 ? 9.375 -26.5 -0.354 1 88.12 77 LEU A N 1
ATOM 567 C CA . LEU A 1 77 ? 10.688 -26.281 -0.952 1 88.12 77 LEU A CA 1
ATOM 568 C C . LEU A 1 77 ? 11.336 -27.609 -1.338 1 88.12 77 LEU A C 1
ATOM 570 O O . LEU A 1 77 ? 12.195 -27.641 -2.223 1 88.12 77 LEU A O 1
ATOM 574 N N . LYS A 1 78 ? 11.172 -28.609 -0.754 1 84.69 78 LYS A N 1
ATOM 575 C CA . LYS A 1 78 ? 11.852 -29.875 -1.034 1 84.69 78 LYS A CA 1
ATOM 576 C C . LYS A 1 78 ? 10.906 -30.875 -1.689 1 84.69 78 LYS A C 1
ATOM 578 O O . LYS A 1 78 ? 9.75 -31.016 -1.271 1 84.69 78 LYS A O 1
ATOM 583 N N . PRO A 1 79 ? 11.484 -31.453 -2.676 1 82.62 79 PRO A N 1
ATOM 584 C CA . PRO A 1 79 ? 12.805 -31.391 -3.314 1 82.62 79 PRO A CA 1
ATOM 585 C C . PRO A 1 79 ? 12.953 -30.188 -4.242 1 82.62 79 PRO A C 1
ATOM 587 O O . PRO A 1 79 ? 14.07 -29.719 -4.469 1 82.62 79 PRO A O 1
ATOM 590 N N . THR A 1 80 ? 11.906 -29.797 -4.91 1 88.12 80 THR A N 1
ATOM 591 C CA . THR A 1 80 ? 11.82 -28.578 -5.707 1 88.12 80 THR A CA 1
ATOM 592 C C . THR A 1 80 ? 10.695 -27.672 -5.199 1 88.12 80 THR A C 1
ATOM 594 O O . THR A 1 80 ? 9.688 -28.156 -4.688 1 88.12 80 THR A O 1
ATOM 597 N N . ALA A 1 81 ? 10.961 -26.406 -5.266 1 93.75 81 ALA A N 1
ATOM 598 C CA . ALA A 1 81 ? 9.953 -25.484 -4.742 1 93.75 81 ALA A CA 1
ATOM 599 C C . ALA A 1 81 ? 8.656 -25.594 -5.535 1 93.75 81 ALA A C 1
ATOM 601 O O . ALA A 1 81 ? 8.656 -25.453 -6.762 1 93.75 81 ALA A O 1
ATOM 602 N N . VAL A 1 82 ? 7.613 -25.891 -4.926 1 97.94 82 VAL A N 1
ATOM 603 C CA . VAL A 1 82 ? 6.289 -25.922 -5.543 1 97.94 82 VAL A CA 1
ATOM 604 C C . VAL A 1 82 ? 5.336 -25.016 -4.762 1 97.94 82 VAL A C 1
ATOM 606 O O . VAL A 1 82 ? 5.422 -24.938 -3.535 1 97.94 82 VAL A O 1
ATOM 609 N N . TYR A 1 83 ? 4.449 -24.422 -5.488 1 98.06 83 TYR A N 1
ATOM 610 C CA . TYR A 1 83 ? 3.594 -23.375 -4.934 1 98.06 83 TYR A CA 1
ATOM 611 C C . TYR A 1 83 ? 2.125 -23.766 -5.031 1 98.06 83 TYR A C 1
ATOM 613 O O . TYR A 1 83 ? 1.703 -24.391 -6.012 1 98.06 83 TYR A O 1
ATOM 621 N N . GLY A 1 84 ? 1.342 -23.438 -4.004 1 98.56 84 GLY A N 1
ATOM 622 C CA . GLY A 1 84 ? -0.103 -23.594 -3.99 1 98.56 84 GLY A CA 1
ATOM 623 C C . GLY A 1 84 ? -0.824 -22.469 -3.271 1 98.56 84 GLY A C 1
ATOM 624 O O . GLY A 1 84 ? -0.209 -21.719 -2.512 1 98.56 84 GLY A O 1
ATOM 625 N N . ASN A 1 85 ? -2.111 -22.406 -3.58 1 98.44 85 ASN A N 1
ATOM 626 C CA . ASN A 1 85 ? -2.918 -21.391 -2.904 1 98.44 85 ASN A CA 1
ATOM 627 C C . ASN A 1 85 ? -3.004 -21.656 -1.403 1 98.44 85 ASN A C 1
ATOM 629 O O . ASN A 1 85 ? -3.115 -22.797 -0.976 1 98.44 85 ASN A O 1
ATOM 633 N N . THR A 1 86 ? -2.924 -20.625 -0.589 1 98.06 86 THR A N 1
ATOM 634 C CA . THR A 1 86 ? -3.416 -20.734 0.78 1 98.06 86 THR A CA 1
ATOM 635 C C . THR A 1 86 ? -4.941 -20.797 0.804 1 98.06 86 THR A C 1
ATOM 637 O O . THR A 1 86 ? -5.59 -20.625 -0.231 1 98.06 86 THR A O 1
ATOM 640 N N . GLU A 1 87 ? -5.496 -21.016 1.986 1 96.56 87 GLU A N 1
ATOM 641 C CA . GLU A 1 87 ? -6.949 -20.984 2.121 1 96.56 87 GLU A CA 1
ATOM 642 C C . GLU A 1 87 ? -7.504 -19.609 1.781 1 96.56 87 GLU A C 1
ATOM 644 O O . GLU A 1 87 ? -8.547 -19.5 1.13 1 96.56 87 GLU A O 1
ATOM 649 N N . LEU A 1 88 ? -6.832 -18.594 2.219 1 97 88 LEU A N 1
ATOM 650 C CA . LEU A 1 88 ? -7.215 -17.234 1.913 1 97 88 LEU A CA 1
ATOM 651 C C . LEU A 1 88 ? -7.316 -17.016 0.407 1 97 88 LEU A C 1
ATOM 653 O O . LEU A 1 88 ? -8.328 -16.516 -0.086 1 97 88 LEU A O 1
ATOM 657 N N . ALA A 1 89 ? -6.344 -17.391 -0.265 1 98.06 89 ALA A N 1
ATOM 658 C CA . ALA A 1 89 ? -6.301 -17.188 -1.711 1 98.06 89 ALA A CA 1
ATOM 659 C C . ALA A 1 89 ? -7.375 -18.016 -2.414 1 98.06 89 ALA A C 1
ATOM 661 O O . ALA A 1 89 ? -8.078 -17.516 -3.295 1 98.06 89 ALA A O 1
ATOM 662 N N . SER A 1 90 ? -7.535 -19.266 -2 1 97.5 90 SER A N 1
ATOM 663 C CA . SER A 1 90 ? -8.539 -20.141 -2.6 1 97.5 90 SER A CA 1
ATOM 664 C C . SER A 1 90 ? -9.945 -19.594 -2.379 1 97.5 90 SER A C 1
ATOM 666 O O . SER A 1 90 ? -10.812 -19.719 -3.248 1 97.5 90 SER A O 1
ATOM 668 N N . THR A 1 91 ? -10.141 -18.984 -1.293 1 97.31 91 THR A N 1
ATOM 669 C CA . THR A 1 91 ? -11.469 -18.516 -0.916 1 97.31 91 THR A CA 1
ATOM 670 C C . THR A 1 91 ? -11.773 -17.172 -1.579 1 97.31 91 THR A C 1
ATOM 672 O O . THR A 1 91 ? -12.883 -16.969 -2.092 1 97.31 91 THR A O 1
ATOM 675 N N . TYR A 1 92 ? -10.82 -16.281 -1.648 1 97.44 92 TYR A N 1
ATOM 676 C CA . TYR A 1 92 ? -11.141 -14.891 -1.979 1 97.44 92 TYR A CA 1
ATOM 677 C C . TYR A 1 92 ? -10.531 -14.492 -3.316 1 97.44 92 TYR A C 1
ATOM 679 O O . TYR A 1 92 ? -10.984 -13.539 -3.951 1 97.44 92 TYR A O 1
ATOM 687 N N . LEU A 1 93 ? -9.469 -15.195 -3.785 1 98.06 93 LEU A N 1
ATOM 688 C CA . LEU A 1 93 ? -8.695 -14.648 -4.895 1 98.06 93 LEU A CA 1
ATOM 689 C C . LEU A 1 93 ? -8.898 -15.477 -6.16 1 98.06 93 LEU A C 1
ATOM 691 O O . LEU A 1 93 ? -8.703 -14.984 -7.27 1 98.06 93 LEU A O 1
ATOM 695 N N . ALA A 1 94 ? -9.188 -16.734 -5.973 1 97.5 94 ALA A N 1
ATOM 696 C CA . ALA A 1 94 ? -9.516 -17.578 -7.117 1 97.5 94 ALA A CA 1
ATOM 697 C C . ALA A 1 94 ? -10.945 -17.29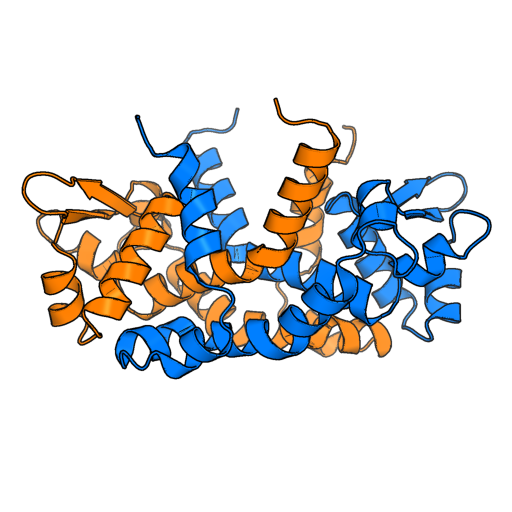7 -7.602 1 97.5 94 ALA A C 1
ATOM 699 O O . ALA A 1 94 ? -11.852 -17.109 -6.789 1 97.5 94 ALA A O 1
ATOM 700 N N . ARG A 1 95 ? -11.133 -17.344 -8.875 1 95.38 95 ARG A N 1
ATOM 701 C CA . ARG A 1 95 ? -12.445 -17.094 -9.469 1 95.38 95 ARG A CA 1
ATOM 702 C C . ARG A 1 95 ? -13.469 -18.109 -8.977 1 95.38 95 ARG A C 1
ATOM 704 O O . ARG A 1 95 ? -14.641 -17.766 -8.781 1 95.38 95 ARG A O 1
ATOM 711 N N . THR A 1 96 ? -13.07 -19.266 -8.727 1 94.25 96 THR A N 1
ATOM 712 C CA . THR A 1 96 ? -13.969 -20.344 -8.328 1 94.25 96 THR A CA 1
ATOM 713 C C . THR A 1 96 ? -14.188 -20.328 -6.816 1 94.25 96 THR A C 1
ATOM 715 O O . THR A 1 96 ? -14.953 -21.141 -6.289 1 94.25 96 THR A O 1
ATOM 718 N N . GLY A 1 97 ? -13.539 -19.516 -6.074 1 95.69 97 GLY A N 1
ATOM 719 C CA . GLY A 1 97 ? -13.695 -19.453 -4.633 1 95.69 97 GLY A CA 1
ATOM 720 C C . GLY A 1 97 ? -15.086 -19.016 -4.199 1 95.69 97 GLY A C 1
ATOM 721 O O . GLY A 1 97 ? -15.742 -18.234 -4.895 1 95.69 97 GLY A O 1
ATOM 722 N N . PRO A 1 98 ? -15.547 -19.422 -3.115 1 95.56 98 PRO A N 1
ATOM 723 C CA . PRO A 1 98 ? -16.906 -19.141 -2.641 1 95.56 98 PRO A CA 1
ATOM 724 C C . PRO A 1 98 ? -17.141 -17.656 -2.354 1 95.56 98 PRO A C 1
ATOM 726 O O . PRO A 1 98 ? -18.281 -17.188 -2.363 1 95.56 98 PRO A O 1
ATOM 729 N N . ARG A 1 99 ? -16.172 -16.922 -2.082 1 95.44 99 ARG A N 1
ATOM 730 C CA . ARG A 1 99 ? -16.266 -15.484 -1.81 1 95.44 99 ARG A CA 1
ATOM 731 C C . ARG A 1 99 ? -15.281 -14.695 -2.656 1 95.44 99 ARG A C 1
ATOM 733 O O . ARG A 1 99 ? -14.68 -13.727 -2.182 1 95.44 99 ARG A O 1
ATOM 740 N N . SER A 1 100 ? -15.18 -15.062 -3.807 1 95.5 100 SER A N 1
ATOM 741 C CA . SER A 1 100 ? -14.18 -14.484 -4.703 1 95.5 100 SER A CA 1
ATOM 742 C C . SER A 1 100 ? -14.297 -12.961 -4.75 1 95.5 100 SER A C 1
ATOM 744 O O . SER A 1 100 ? -15.398 -12.422 -4.879 1 95.5 100 SER A O 1
ATOM 746 N N . GLN A 1 101 ? -13.195 -12.312 -4.574 1 94.31 101 GLN A N 1
ATOM 747 C CA . GLN A 1 101 ? -13.078 -10.859 -4.637 1 94.31 101 GLN A CA 1
ATOM 748 C C . GLN A 1 101 ? -12.266 -10.43 -5.859 1 94.31 101 GLN A C 1
ATOM 750 O O . GLN A 1 101 ? -11.75 -9.312 -5.898 1 94.31 101 GLN A O 1
ATOM 755 N N . GLN A 1 102 ? -12.141 -11.234 -6.828 1 94.94 102 GLN A N 1
ATOM 756 C CA . GLN A 1 102 ? -11.25 -11.016 -7.965 1 94.94 102 GLN A CA 1
ATOM 757 C C . GLN A 1 102 ? -11.672 -9.773 -8.758 1 94.94 102 GLN A C 1
ATOM 759 O O . GLN A 1 102 ? -10.828 -8.969 -9.148 1 94.94 102 GLN A O 1
ATOM 764 N N . ASN A 1 103 ? -12.953 -9.625 -9.047 1 92.25 103 ASN A N 1
ATOM 765 C CA . ASN A 1 103 ? -13.438 -8.492 -9.828 1 92.25 103 ASN A CA 1
ATOM 766 C C . ASN A 1 103 ? -13.141 -7.168 -9.141 1 92.25 103 ASN A C 1
ATOM 768 O O . ASN A 1 103 ? -12.727 -6.203 -9.789 1 92.25 103 ASN A O 1
ATOM 772 N N . MET A 1 104 ? -13.391 -7.152 -7.906 1 91.31 104 MET A N 1
ATOM 773 C CA . MET A 1 104 ? -13.102 -5.949 -7.133 1 91.31 104 MET A CA 1
ATOM 774 C C . MET A 1 104 ? -11.609 -5.617 -7.184 1 91.31 104 MET A C 1
ATOM 776 O O . MET A 1 104 ? -11.234 -4.457 -7.352 1 91.31 104 MET A O 1
ATOM 780 N N . LEU A 1 105 ? -10.758 -6.602 -7.016 1 94.5 105 LEU A N 1
ATOM 781 C CA . LEU A 1 105 ? -9.312 -6.41 -7.031 1 94.5 105 LEU A CA 1
ATOM 782 C C . LEU A 1 105 ? -8.844 -5.895 -8.391 1 94.5 105 LEU A C 1
ATOM 784 O O . LEU A 1 105 ? -8 -5 -8.461 1 94.5 105 LEU A O 1
ATOM 788 N N . LEU A 1 106 ? -9.398 -6.438 -9.453 1 92.75 106 LEU A N 1
ATOM 789 C CA . LEU A 1 106 ? -9.039 -6.004 -10.797 1 92.75 106 LEU A CA 1
ATOM 790 C C . LEU A 1 106 ? -9.453 -4.555 -11.031 1 92.75 106 LEU A C 1
ATOM 792 O O . LEU A 1 106 ? -8.719 -3.785 -11.648 1 92.75 106 LEU A O 1
ATOM 796 N N . TYR A 1 107 ? -10.617 -4.234 -10.555 1 90.12 107 TYR A N 1
ATOM 797 C CA . TYR A 1 107 ? -11.07 -2.852 -10.648 1 90.12 107 TYR A CA 1
ATOM 798 C C . TYR A 1 107 ? -10.109 -1.914 -9.914 1 90.12 107 TYR A C 1
ATOM 800 O O . TYR A 1 107 ? -9.727 -0.87 -10.453 1 90.12 107 TYR A O 1
ATOM 808 N N . MET A 1 108 ? -9.703 -2.291 -8.664 1 91.5 108 MET A N 1
ATOM 809 C CA . MET A 1 108 ? -8.789 -1.461 -7.887 1 91.5 108 MET A CA 1
ATOM 810 C C . MET A 1 108 ? -7.441 -1.334 -8.586 1 91.5 108 MET A C 1
ATOM 812 O O . MET A 1 108 ? -6.871 -0.245 -8.648 1 91.5 108 MET A O 1
ATOM 816 N N . ALA A 1 109 ? -6.977 -2.389 -9.102 1 91.12 109 ALA A N 1
ATOM 817 C CA . ALA A 1 109 ? -5.691 -2.408 -9.797 1 91.12 109 ALA A CA 1
ATOM 818 C C . ALA A 1 109 ? -5.711 -1.478 -11.008 1 91.12 109 ALA A C 1
ATOM 820 O O . ALA A 1 109 ? -4.773 -0.702 -11.219 1 91.12 109 ALA A O 1
ATOM 821 N N . ARG A 1 110 ? -6.762 -1.455 -11.781 1 87.06 110 ARG A N 1
ATOM 822 C CA . ARG A 1 110 ? -6.809 -0.806 -13.094 1 87.06 110 ARG A CA 1
ATOM 823 C C . ARG A 1 110 ? -7.254 0.646 -12.969 1 87.06 110 ARG A C 1
ATOM 825 O O . ARG A 1 110 ? -6.895 1.485 -13.797 1 87.06 110 ARG A O 1
ATOM 832 N N . THR A 1 111 ? -7.996 0.95 -11.961 1 87.88 111 THR A N 1
ATOM 833 C CA . THR A 1 111 ? -8.625 2.266 -11.898 1 87.88 111 THR A CA 1
ATOM 834 C C . THR A 1 111 ? -8.219 2.998 -10.625 1 87.88 111 THR A C 1
ATOM 836 O O . THR A 1 111 ? -7.543 4.027 -10.68 1 87.88 111 THR A O 1
ATOM 839 N N . THR A 1 112 ? -8.523 2.383 -9.523 1 89 112 THR A N 1
ATOM 840 C CA . THR A 1 112 ? -8.375 3.062 -8.234 1 89 112 THR A CA 1
ATOM 841 C C . THR A 1 112 ? -6.906 3.344 -7.938 1 89 112 THR A C 1
ATOM 843 O O . THR A 1 112 ? -6.566 4.414 -7.43 1 89 112 THR A O 1
ATOM 846 N N . TYR A 1 113 ? -6.051 2.457 -8.227 1 91.12 113 TYR A N 1
ATOM 847 C CA . TYR A 1 113 ? -4.625 2.602 -7.965 1 91.12 113 TYR A CA 1
ATOM 848 C C . TYR A 1 113 ? -4.07 3.861 -8.625 1 91.12 113 TYR A C 1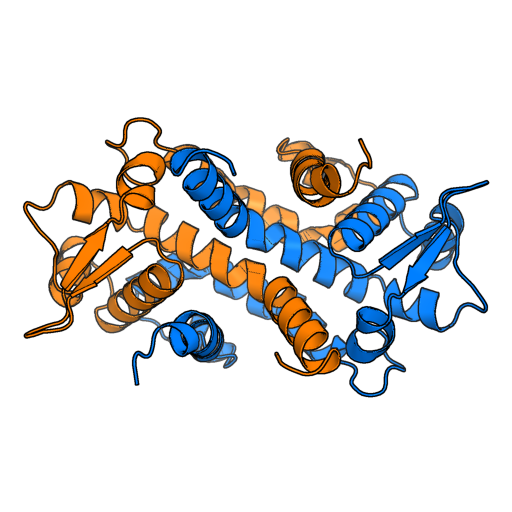
ATOM 850 O O . TYR A 1 113 ? -3.424 4.68 -7.965 1 91.12 113 TYR A O 1
ATOM 858 N N . ALA A 1 114 ? -4.352 4.039 -9.93 1 86.81 114 ALA A N 1
ATOM 859 C CA . ALA A 1 114 ? -3.865 5.195 -10.68 1 86.81 114 ALA A CA 1
ATOM 860 C C . ALA A 1 114 ? -4.441 6.492 -10.117 1 86.81 114 ALA A C 1
ATOM 862 O O . ALA A 1 114 ? -3.727 7.492 -9.992 1 86.81 114 ALA A O 1
ATOM 863 N N . CYS A 1 115 ? -5.676 6.473 -9.773 1 85.62 115 CYS A N 1
ATOM 864 C CA . CYS A 1 115 ? -6.352 7.664 -9.266 1 85.62 115 CYS A CA 1
ATOM 865 C C . CYS A 1 115 ? -5.727 8.133 -7.957 1 85.62 115 CYS A C 1
ATOM 867 O O . CYS A 1 115 ? -5.562 9.336 -7.738 1 85.62 115 CYS A O 1
ATOM 869 N N . TRP A 1 116 ? -5.297 7.191 -7.105 1 90.75 116 TRP A N 1
ATOM 870 C CA . TRP A 1 116 ? -4.734 7.539 -5.805 1 90.75 116 TRP A CA 1
ATOM 871 C C . TRP A 1 116 ? -3.324 8.102 -5.957 1 90.75 116 TRP A C 1
ATOM 873 O O . TRP A 1 116 ? -2.812 8.766 -5.051 1 90.75 116 TRP A O 1
ATOM 883 N N . GLY A 1 117 ? -2.787 7.84 -7.09 1 90.12 117 GLY A N 1
ATOM 884 C CA . GLY A 1 117 ? -1.505 8.461 -7.383 1 90.12 117 GLY A CA 1
ATOM 885 C C . GLY A 1 117 ? -1.583 9.977 -7.469 1 90.12 117 GLY A C 1
ATOM 886 O O . GLY A 1 117 ? -0.558 10.656 -7.414 1 90.12 117 GLY A O 1
ATOM 887 N N . HIS A 1 118 ? -2.752 10.531 -7.531 1 88.88 118 HIS A N 1
ATOM 888 C CA . HIS A 1 118 ? -2.961 11.969 -7.641 1 88.88 118 HIS A CA 1
ATOM 889 C C . HIS A 1 118 ? -3.596 12.531 -6.371 1 88.88 118 HIS A C 1
ATOM 891 O O . HIS A 1 118 ? -4.246 13.578 -6.41 1 88.88 118 HIS A O 1
ATOM 897 N N . LEU A 1 119 ? -3.471 11.867 -5.281 1 90.31 119 LEU A N 1
ATOM 898 C CA . LEU A 1 119 ? -4.133 12.234 -4.035 1 90.31 119 LEU A CA 1
ATOM 899 C C . LEU A 1 119 ? -3.701 13.617 -3.572 1 90.31 119 LEU A C 1
ATOM 901 O O . LEU A 1 119 ? -4.531 14.422 -3.139 1 90.31 119 LEU A O 1
ATOM 905 N N . ALA A 1 120 ? -2.428 13.945 -3.65 1 91.62 120 ALA A N 1
ATOM 906 C CA . ALA A 1 120 ? -1.946 15.266 -3.232 1 91.62 120 ALA A CA 1
ATOM 907 C C . ALA A 1 120 ? -2.645 16.375 -4.008 1 91.62 120 ALA A C 1
ATOM 909 O O . ALA A 1 120 ? -3.082 17.375 -3.422 1 91.62 120 ALA A O 1
ATOM 910 N N . GLU A 1 121 ? -2.73 16.141 -5.281 1 90.5 121 GLU A N 1
ATOM 911 C CA . GLU A 1 121 ? -3.406 17.125 -6.133 1 90.5 121 GLU A CA 1
ATOM 912 C C . GLU A 1 121 ? -4.887 17.234 -5.777 1 90.5 121 GLU A C 1
ATOM 914 O O . GLU A 1 121 ? -5.453 18.328 -5.777 1 90.5 121 GLU A O 1
ATOM 919 N N . ALA A 1 122 ? -5.492 16.125 -5.531 1 87.44 122 ALA A N 1
ATOM 920 C CA . ALA A 1 122 ? -6.902 16.109 -5.137 1 87.44 122 ALA A CA 1
ATOM 921 C C . ALA A 1 122 ? -7.125 16.891 -3.854 1 87.44 122 ALA A C 1
ATOM 923 O O . ALA A 1 122 ? -8.102 17.641 -3.736 1 87.44 122 ALA A O 1
ATOM 924 N N . VAL A 1 123 ? -6.246 16.734 -2.914 1 89.12 123 VAL A N 1
ATOM 925 C CA . VAL A 1 123 ? -6.344 17.438 -1.646 1 89.12 123 VAL A CA 1
ATOM 926 C C . VAL A 1 123 ? -6.133 18.938 -1.877 1 89.12 123 VAL A C 1
ATOM 928 O O . VAL A 1 123 ? -6.836 19.766 -1.298 1 89.12 123 VAL A O 1
ATOM 931 N N . ARG A 1 124 ? -5.184 19.297 -2.715 1 90.56 124 ARG A N 1
ATOM 932 C CA . ARG A 1 124 ? -4.879 20.703 -2.998 1 90.56 124 ARG A CA 1
ATOM 933 C C . ARG A 1 124 ? -6.066 21.391 -3.645 1 90.56 124 ARG A C 1
ATOM 935 O O . ARG A 1 124 ? -6.445 22.5 -3.236 1 90.56 124 ARG A O 1
ATOM 942 N N . GLU A 1 125 ? -6.645 20.75 -4.527 1 85.62 125 GLU A N 1
ATOM 943 C CA . GLU A 1 125 ? -7.695 21.359 -5.34 1 85.62 125 GLU A CA 1
ATOM 944 C C . GLU A 1 125 ? -9.07 21.172 -4.699 1 85.62 125 GLU A C 1
ATOM 946 O O . GLU A 1 125 ? -10.008 21.891 -5.023 1 85.62 125 GLU A O 1
ATOM 951 N N . GLY A 1 126 ? -9.203 20.391 -3.84 1 76.06 126 GLY A N 1
ATOM 952 C CA . GLY A 1 126 ? -10.5 20.062 -3.258 1 76.06 126 GLY A CA 1
ATOM 953 C C . GLY A 1 126 ? -11.398 19.297 -4.199 1 76.06 126 GLY A C 1
ATOM 954 O O . GLY A 1 126 ? -12.602 19.156 -3.949 1 76.06 126 GLY A O 1
ATOM 955 N N . ARG A 1 127 ? -10.883 19.141 -5.348 1 62.84 127 ARG A N 1
ATOM 956 C CA . ARG A 1 127 ? -11.703 18.469 -6.348 1 62.84 127 ARG A CA 1
ATOM 957 C C . ARG A 1 127 ? -11.945 17.016 -5.977 1 62.84 127 ARG A C 1
ATOM 959 O O . ARG A 1 127 ? -11.016 16.312 -5.574 1 62.84 127 ARG A O 1
ATOM 966 N N . ASN A 1 128 ? -13.25 16.719 -5.395 1 54.94 128 ASN A N 1
ATOM 967 C CA . ASN A 1 128 ? -13.766 15.414 -4.992 1 54.94 128 ASN A CA 1
ATOM 968 C C . ASN A 1 128 ? -13.602 14.375 -6.098 1 54.94 128 ASN A C 1
ATOM 970 O O . ASN A 1 128 ? -13.781 13.18 -5.867 1 54.94 128 ASN A O 1
ATOM 974 N N . GLN A 1 129 ? -13.516 14.992 -7.293 1 51.25 129 GLN A N 1
ATOM 975 C CA . GLN A 1 129 ? -13.812 14.094 -8.406 1 51.25 129 GLN A CA 1
ATOM 976 C C . GLN A 1 129 ? -12.859 12.906 -8.422 1 51.25 129 GLN A C 1
ATOM 978 O O . GLN A 1 129 ? -13.242 11.797 -8.797 1 51.25 129 GLN A O 1
ATOM 983 N N . TYR A 1 130 ? -11.695 13.242 -8.273 1 48.06 130 TYR A N 1
ATOM 984 C CA . TYR A 1 130 ? -10.836 12.078 -8.492 1 48.06 130 TYR A CA 1
ATOM 985 C C . TYR A 1 130 ? -11.102 11.008 -7.445 1 48.06 130 TYR A C 1
ATOM 987 O O . TYR A 1 130 ? -11.25 9.828 -7.781 1 48.06 130 TYR A O 1
ATOM 995 N N . LEU A 1 131 ? -11.07 11.398 -6.203 1 48.69 131 LEU A N 1
ATOM 996 C CA . LEU A 1 131 ? -11.375 10.445 -5.141 1 48.69 131 LEU A CA 1
ATOM 997 C C . LEU A 1 131 ? -12.859 10.07 -5.164 1 48.69 131 LEU A C 1
ATOM 999 O O . LEU A 1 131 ? -13.234 9 -4.691 1 48.69 131 LEU A O 1
ATOM 1003 N N . LYS A 1 132 ? -13.82 11.039 -5.457 1 44.78 132 LYS A N 1
ATOM 1004 C CA . LYS A 1 132 ? -15.234 10.719 -5.621 1 44.78 132 LYS A CA 1
ATOM 1005 C C . LYS A 1 132 ? -15.422 9.547 -6.586 1 44.78 132 LYS A C 1
ATOM 1007 O O . LYS A 1 132 ? -16.328 8.734 -6.414 1 44.78 132 LYS A O 1
ATOM 1012 N N . ALA A 1 133 ? -14.875 9.773 -7.738 1 39.19 133 ALA A N 1
ATOM 1013 C CA . ALA A 1 133 ? -15.18 8.719 -8.703 1 39.19 133 ALA A CA 1
ATOM 1014 C C . ALA A 1 133 ? -14.977 7.336 -8.078 1 39.19 133 ALA A C 1
ATOM 1016 O O . ALA A 1 133 ? -15.586 6.359 -8.516 1 39.19 133 ALA A O 1
ATOM 1017 N N . PHE A 1 134 ? -13.961 7.066 -7.59 1 42.25 134 PHE A N 1
ATOM 1018 C CA . PHE A 1 134 ? -13.875 5.633 -7.328 1 42.25 134 PHE A CA 1
ATOM 1019 C C . PHE A 1 134 ? -14.672 5.262 -6.086 1 42.25 134 PHE A C 1
ATOM 1021 O O . PHE A 1 134 ? -14.609 4.121 -5.617 1 42.25 134 PHE A O 1
ATOM 1028 N N . GLY A 1 135 ? -15.586 6.039 -5.637 1 39.25 135 GLY A N 1
ATOM 1029 C CA . GLY A 1 135 ? -16.578 5.562 -4.68 1 39.25 135 GLY A CA 1
ATOM 1030 C C . GLY A 1 135 ? -15.961 4.828 -3.502 1 39.25 135 GLY A C 1
ATOM 1031 O O . GLY A 1 135 ? -16.672 4.258 -2.678 1 39.25 135 GLY A O 1
ATOM 1032 N N . VAL A 1 136 ? -14.961 3.9 -3.719 1 42.31 136 VAL A N 1
ATOM 1033 C CA . VAL A 1 136 ? -14.5 3.172 -2.541 1 42.31 136 VAL A CA 1
ATOM 1034 C C . VAL A 1 136 ? -13.984 4.16 -1.495 1 42.31 136 VAL A C 1
ATOM 1036 O O . VAL A 1 136 ? -12.984 4.848 -1.72 1 42.31 136 VAL A O 1
ATOM 1039 N N . PRO A 1 137 ? -14.828 4.648 -0.858 1 40.88 137 PRO A N 1
ATOM 1040 C CA . PRO A 1 137 ? -14.578 5.715 0.112 1 40.88 137 PRO A CA 1
ATOM 1041 C C . PRO A 1 137 ? -13.258 5.539 0.861 1 40.88 137 PRO A C 1
ATOM 1043 O O . PRO A 1 137 ? -12.883 4.41 1.194 1 40.88 137 PRO A O 1
ATOM 1046 N N . ALA A 1 138 ? -12.141 6.383 0.763 1 43.03 138 ALA A N 1
ATOM 1047 C CA . ALA A 1 138 ? -11.266 6.738 1.883 1 43.03 138 ALA A CA 1
ATOM 1048 C C . ALA A 1 138 ? -11.938 6.41 3.217 1 43.03 138 ALA A C 1
ATOM 1050 O O . ALA A 1 138 ? -11.25 6.152 4.211 1 43.03 138 ALA A O 1
ATOM 1051 N N . GLU A 1 139 ? -13.172 6.41 3.203 1 43.69 139 GLU A N 1
ATOM 1052 C CA . GLU A 1 139 ? -13.953 6.211 4.426 1 43.69 139 GLU A CA 1
ATOM 1053 C C . GLU A 1 139 ? -13.719 4.824 5.008 1 43.69 139 GLU A C 1
ATOM 1055 O O . GLU A 1 139 ? -13.688 4.652 6.23 1 43.69 139 GLU A O 1
ATOM 1060 N N . GLN A 1 140 ? -13.648 3.736 4.258 1 45.75 140 GLN A N 1
ATOM 1061 C CA . GLN A 1 140 ? -13.32 2.424 4.805 1 45.75 140 GLN A CA 1
ATOM 1062 C C . GLN A 1 140 ? -11.859 2.357 5.242 1 45.75 140 GLN A C 1
ATOM 1064 O O . GLN A 1 140 ? -11.531 1.682 6.219 1 45.75 140 GLN A O 1
ATOM 1069 N N . LEU A 1 141 ? -11.016 2.621 4.469 1 43.66 141 LEU A N 1
ATOM 1070 C CA . LEU A 1 141 ? -9.648 2.773 4.965 1 43.66 141 LEU A CA 1
ATOM 1071 C C . LEU A 1 141 ? -9.633 3.562 6.27 1 43.66 141 LEU A C 1
ATOM 1073 O O . LEU A 1 141 ? -8.891 3.223 7.195 1 43.66 141 LEU A O 1
ATOM 1077 N N . PHE A 1 142 ? -10.469 4.609 6.5 1 44.41 142 PHE A N 1
ATOM 1078 C CA . PHE A 1 142 ? -10.602 5.438 7.691 1 44.41 142 PHE A CA 1
ATOM 1079 C C . PHE A 1 142 ? -11.398 4.711 8.766 1 44.41 142 PHE A C 1
ATOM 1081 O O . PHE A 1 142 ? -11.117 4.852 9.961 1 44.41 142 PHE A O 1
ATOM 1088 N N . THR A 1 143 ? -12.445 4.098 8.398 1 44.53 143 THR A N 1
ATOM 1089 C CA . THR A 1 143 ? -13.164 3.387 9.453 1 44.53 143 THR A CA 1
ATOM 1090 C C . THR A 1 143 ? -12.281 2.297 10.07 1 44.53 143 THR A C 1
ATOM 1092 O O . THR A 1 143 ? -12.273 2.113 11.289 1 44.53 143 THR A O 1
ATOM 1095 N N . ALA A 1 144 ? -11.57 1.506 9.445 1 41.19 144 ALA A N 1
ATOM 1096 C CA . ALA A 1 144 ? -10.75 0.377 9.883 1 41.19 144 ALA A CA 1
ATOM 1097 C C . ALA A 1 144 ? -9.477 0.857 10.57 1 41.19 144 ALA A C 1
ATOM 1099 O O . ALA A 1 144 ? -9.062 0.297 11.586 1 41.19 144 ALA A O 1
ATOM 1100 N N . ILE A 1 145 ? -8.656 1.694 10.031 1 42.25 145 ILE A N 1
ATOM 1101 C CA . ILE A 1 145 ? -7.621 2.365 10.805 1 42.25 145 ILE A CA 1
ATOM 1102 C C . ILE A 1 145 ? -8.227 2.93 12.094 1 42.25 145 ILE A C 1
ATOM 1104 O O . ILE A 1 145 ? -7.617 2.844 13.164 1 42.25 145 ILE A O 1
ATOM 1108 N N . TYR A 1 146 ? -9.5 3.637 12.211 1 41.09 146 TYR A N 1
ATOM 1109 C CA . TYR A 1 146 ? -10.117 4.316 13.344 1 41.09 146 TYR A CA 1
ATOM 1110 C C . TYR A 1 146 ? -10.953 3.346 14.172 1 41.09 146 TYR A C 1
ATOM 1112 O O . TYR A 1 146 ? -11.266 3.621 15.336 1 41.09 146 TYR A O 1
ATOM 1120 N N . SER A 1 147 ? -11.617 2.383 13.672 1 43.47 147 SER A N 1
ATOM 1121 C CA . SER A 1 147 ? -12.414 1.711 14.695 1 43.47 147 SER A CA 1
ATOM 1122 C C . SER A 1 147 ? -11.539 1.265 15.867 1 43.47 147 SER A C 1
ATOM 1124 O O . SER A 1 147 ? -12.047 0.986 16.953 1 43.47 147 SER A O 1
ATOM 1126 N N . ASP A 1 148 ? -10.352 0.913 15.641 1 38.78 148 ASP A N 1
ATOM 1127 C CA . ASP A 1 148 ? -9.547 0.557 16.812 1 38.78 148 ASP A CA 1
ATOM 1128 C C . ASP A 1 148 ? -9.242 1.787 17.656 1 38.78 148 ASP A C 1
ATOM 1130 O O . ASP A 1 148 ? -8.773 1.664 18.797 1 38.78 148 ASP A O 1
ATOM 1134 N N . THR A 1 149 ? -9.344 3.049 17.141 1 34.94 149 THR A N 1
ATOM 1135 C CA . THR A 1 149 ? -9.172 4.156 18.078 1 34.94 149 THR A CA 1
ATOM 1136 C C . THR A 1 149 ? -10.484 4.477 18.781 1 34.94 149 THR A C 1
ATOM 1138 O O . THR A 1 149 ? -10.57 5.457 19.531 1 34.94 149 THR A O 1
ATOM 1141 N N . LYS A 1 150 ? -11.656 4.242 18.422 1 33.5 150 LYS A N 1
ATOM 1142 C CA . LYS A 1 150 ? -12.711 4.695 19.328 1 33.5 150 LYS A CA 1
ATOM 1143 C C . LYS A 1 150 ? -12.57 4.043 20.703 1 33.5 150 LYS A C 1
ATOM 1145 O O . LYS A 1 150 ? -12.539 2.814 20.812 1 33.5 150 LYS A O 1
ATOM 1150 N N . PRO A 1 151 ? -12.18 4.891 21.734 1 33 151 PRO A N 1
ATOM 1151 C CA . PRO A 1 151 ? -12.453 4.617 23.156 1 33 151 PRO A CA 1
ATOM 1152 C C . PRO A 1 151 ? -13.914 4.273 23.422 1 33 151 PRO A C 1
ATOM 1154 O O . PRO A 1 151 ? -14.234 3.711 24.469 1 33 151 PRO A O 1
ATOM 1157 N N . THR A 1 152 ? -14.906 4.191 22.469 1 27.36 152 THR A N 1
ATOM 1158 C CA . THR A 1 152 ? -16.078 3.99 23.328 1 27.36 152 THR A CA 1
ATOM 1159 C C . THR A 1 152 ? -16.094 2.578 23.891 1 27.36 152 THR A C 1
ATOM 1161 O O . THR A 1 152 ? -15.742 1.617 23.203 1 27.36 152 THR A O 1
ATOM 1164 N N . MET B 1 1 ? -11.461 -12.391 19.188 1 45.59 1 MET B N 1
ATOM 1165 C CA . MET B 1 1 ? -10.523 -12.641 18.094 1 45.59 1 MET B CA 1
ATOM 1166 C C . MET B 1 1 ? -11.234 -13.211 16.875 1 45.59 1 MET B C 1
ATOM 1168 O O . MET B 1 1 ? -11.969 -14.195 16.984 1 45.59 1 MET B O 1
ATOM 1172 N N . GLY B 1 2 ? -11.547 -12.297 15.875 1 63.62 2 GLY B N 1
ATOM 1173 C CA . GLY B 1 2 ? -12.461 -12.727 14.828 1 63.62 2 GLY B CA 1
ATOM 1174 C C . GLY B 1 2 ? -12.102 -14.086 14.242 1 63.62 2 GLY B C 1
ATOM 1175 O O . GLY B 1 2 ? -11.016 -14.602 14.492 1 63.62 2 GLY B O 1
ATOM 1176 N N . SER B 1 3 ? -13.023 -14.82 13.852 1 82 3 SER B N 1
ATOM 1177 C CA . SER B 1 3 ? -12.891 -16.094 13.164 1 82 3 SER B CA 1
ATOM 1178 C C . SER B 1 3 ? -11.711 -16.078 12.195 1 82 3 SER B C 1
ATOM 1180 O O . SER B 1 3 ? -11.242 -15.008 11.805 1 82 3 SER B O 1
ATOM 1182 N N . PRO B 1 4 ? -11.016 -17.281 12.117 1 84.38 4 PRO B N 1
ATOM 1183 C CA . PRO B 1 4 ? -9.977 -17.359 11.086 1 84.38 4 PRO B CA 1
ATOM 1184 C C . PRO B 1 4 ? -10.383 -16.703 9.773 1 84.38 4 PRO B C 1
ATOM 1186 O O . PRO B 1 4 ? -9.547 -16.109 9.094 1 84.38 4 PRO B O 1
ATOM 1189 N N . GLU B 1 5 ? -11.57 -16.797 9.516 1 84.81 5 GLU B N 1
ATOM 1190 C CA . GLU B 1 5 ? -12.078 -16.172 8.305 1 84.81 5 GLU B CA 1
ATOM 1191 C C . GLU B 1 5 ? -12 -14.648 8.398 1 84.81 5 GLU B C 1
ATOM 1193 O O . GLU B 1 5 ? -11.672 -13.977 7.414 1 84.81 5 GLU B O 1
ATOM 1198 N N . ASP B 1 6 ? -12.336 -14.25 9.586 1 86.75 6 ASP B N 1
ATOM 1199 C CA . ASP B 1 6 ? -12.258 -12.812 9.812 1 86.75 6 ASP B CA 1
ATOM 1200 C C . ASP B 1 6 ? -10.812 -12.312 9.703 1 86.75 6 ASP B C 1
ATOM 1202 O O . ASP B 1 6 ? -10.57 -11.234 9.164 1 86.75 6 ASP B O 1
ATOM 1206 N N . GLN B 1 7 ? -9.953 -13.133 10.148 1 89.06 7 GLN B N 1
ATOM 1207 C CA . GLN B 1 7 ? -8.547 -12.766 10.102 1 89.06 7 GLN B CA 1
ATOM 1208 C C . GLN B 1 7 ? -8.023 -12.766 8.664 1 89.06 7 GLN B C 1
ATOM 1210 O O . GLN B 1 7 ? -7.254 -11.883 8.281 1 89.06 7 GLN B O 1
ATOM 1215 N N . ALA B 1 8 ? -8.445 -13.758 7.93 1 89.81 8 ALA B N 1
ATOM 1216 C CA . ALA B 1 8 ? -8.047 -13.852 6.531 1 89.81 8 ALA B CA 1
ATOM 1217 C C . ALA B 1 8 ? -8.562 -12.664 5.727 1 89.81 8 ALA B C 1
ATOM 1219 O O . ALA B 1 8 ? -7.828 -12.086 4.918 1 89.81 8 ALA B O 1
ATOM 1220 N N . TYR B 1 9 ? -9.758 -12.352 6.035 1 90.5 9 TYR B N 1
ATOM 1221 C CA . TYR B 1 9 ? -10.375 -11.234 5.324 1 90.5 9 TYR B CA 1
ATOM 1222 C C . TYR B 1 9 ? -9.695 -9.922 5.688 1 90.5 9 TYR B C 1
ATOM 1224 O O . TYR B 1 9 ? -9.516 -9.055 4.832 1 90.5 9 TYR B O 1
ATOM 1232 N N . ARG B 1 10 ? -9.328 -9.742 6.898 1 89.75 10 ARG B N 1
ATOM 1233 C CA . ARG B 1 10 ? -8.609 -8.547 7.344 1 89.75 10 ARG B CA 1
ATOM 1234 C C . ARG B 1 10 ? -7.25 -8.438 6.66 1 89.75 10 ARG B C 1
ATOM 1236 O O . ARG B 1 10 ? -6.859 -7.355 6.223 1 89.75 10 ARG B O 1
ATOM 1243 N N . LEU B 1 11 ? -6.598 -9.555 6.562 1 91.81 11 LEU B N 1
ATOM 1244 C CA . LEU B 1 11 ? -5.301 -9.586 5.895 1 91.81 11 LEU B CA 1
ATOM 1245 C C . LEU B 1 11 ? -5.434 -9.188 4.426 1 91.81 11 LEU B C 1
ATOM 1247 O O . LEU B 1 11 ? -4.629 -8.406 3.914 1 91.81 11 LEU B O 1
ATOM 1251 N N . LEU B 1 12 ? -6.453 -9.711 3.746 1 93.56 12 LEU B N 1
ATOM 1252 C CA . LEU B 1 12 ? -6.703 -9.367 2.35 1 93.56 12 LEU B CA 1
ATOM 1253 C C . LEU B 1 12 ? -6.965 -7.871 2.193 1 93.56 12 LEU B C 1
ATOM 1255 O O . LEU B 1 12 ? -6.41 -7.23 1.298 1 93.56 12 LEU B O 1
ATOM 1259 N N . LYS B 1 13 ? -7.73 -7.375 3.092 1 91.06 13 LYS B N 1
ATOM 1260 C CA . LYS B 1 13 ? -8.062 -5.953 3.037 1 91.06 13 LYS B CA 1
ATOM 1261 C C . LYS B 1 13 ? -6.82 -5.094 3.258 1 91.06 13 LYS B C 1
ATOM 1263 O O . LYS B 1 13 ? -6.633 -4.078 2.586 1 91.06 13 LYS B O 1
ATOM 1268 N N . GLU B 1 14 ? -6.043 -5.516 4.148 1 90.94 14 GLU B N 1
ATOM 1269 C CA . GLU B 1 14 ? -4.797 -4.801 4.402 1 90.94 14 GLU B CA 1
ATOM 1270 C C . GLU B 1 14 ? -3.902 -4.797 3.168 1 90.94 14 GLU B C 1
ATOM 1272 O O . GLU B 1 14 ? -3.355 -3.758 2.795 1 90.94 14 GLU B O 1
ATOM 1277 N N . HIS B 1 15 ? -3.754 -5.957 2.572 1 93 15 HIS B N 1
ATOM 1278 C CA . HIS B 1 15 ? -2.92 -6.066 1.38 1 93 15 HIS B CA 1
ATOM 1279 C C . HIS B 1 15 ? -3.5 -5.254 0.226 1 93 15 HIS B C 1
ATOM 1281 O O . HIS B 1 15 ? -2.771 -4.527 -0.456 1 93 15 HIS B O 1
ATOM 1287 N N . CYS B 1 16 ? -4.793 -5.352 -0.005 1 93.31 16 CYS B N 1
ATOM 1288 C CA . CYS B 1 16 ? -5.441 -4.727 -1.15 1 93.31 16 CYS B CA 1
ATOM 1289 C C . CYS B 1 16 ? -5.465 -3.209 -1.005 1 93.31 16 CYS B C 1
ATOM 1291 O O . CYS B 1 16 ? -5.387 -2.484 -1.999 1 93.31 16 CYS B O 1
ATOM 1293 N N . HIS B 1 17 ? -5.473 -2.732 0.224 1 91.62 17 HIS B N 1
ATOM 1294 C CA . HIS B 1 17 ? -5.578 -1.294 0.445 1 91.62 17 HIS B CA 1
ATOM 1295 C C . HIS B 1 17 ? -4.227 -0.695 0.824 1 91.62 17 HIS B C 1
ATOM 1297 O O . HIS B 1 17 ? -4.141 0.491 1.15 1 91.62 17 HIS B O 1
ATOM 1303 N N . GLY B 1 18 ? -3.17 -1.499 0.739 1 93.5 18 GLY B N 1
ATOM 1304 C CA . GLY B 1 18 ? -1.842 -1.024 1.092 1 93.5 18 GLY B CA 1
ATOM 1305 C C . GLY B 1 18 ? -1.425 0.212 0.319 1 93.5 18 GLY B C 1
ATOM 1306 O O . GLY B 1 18 ? -0.75 1.091 0.86 1 93.5 18 GLY B O 1
ATOM 1307 N N . PHE B 1 19 ? -1.837 0.321 -0.875 1 93.69 19 PHE B N 1
ATOM 1308 C CA . PHE B 1 19 ? -1.425 1.448 -1.703 1 93.69 19 PHE B CA 1
ATOM 1309 C C . PHE B 1 19 ? -2.076 2.74 -1.223 1 93.69 19 PHE B C 1
ATOM 1311 O O . PHE B 1 19 ? -1.494 3.818 -1.353 1 93.69 19 PHE B O 1
ATOM 1318 N N . MET B 1 20 ? -3.24 2.658 -0.704 1 92.5 20 MET B N 1
ATOM 1319 C CA . MET B 1 20 ? -3.898 3.838 -0.15 1 92.5 20 MET B CA 1
ATOM 1320 C C . MET B 1 20 ? -3.111 4.395 1.03 1 92.5 20 MET B C 1
ATOM 1322 O O . MET B 1 20 ? -2.943 5.609 1.151 1 92.5 20 MET B O 1
ATOM 1326 N N . VAL B 1 21 ? -2.627 3.475 1.875 1 93.69 21 VAL B N 1
ATOM 1327 C CA . VAL B 1 21 ? -1.819 3.846 3.033 1 93.69 21 VAL B CA 1
ATOM 1328 C C . VAL B 1 21 ? -0.56 4.574 2.572 1 93.69 21 VAL B C 1
ATOM 1330 O O . VAL B 1 21 ? -0.235 5.648 3.084 1 93.69 21 VAL B O 1
ATOM 1333 N N . SER B 1 22 ? 0.103 4.004 1.599 1 95.06 22 SER B N 1
ATOM 1334 C CA . SER B 1 22 ? 1.303 4.629 1.051 1 95.06 22 SER B CA 1
ATOM 1335 C C . SER B 1 22 ? 0.999 6.016 0.493 1 95.06 22 SER B C 1
ATOM 1337 O O . SER B 1 22 ? 1.739 6.965 0.747 1 95.06 22 SER B O 1
ATOM 1339 N N . GLN B 1 23 ? -0.091 6.105 -0.209 1 93.81 23 GLN B N 1
ATOM 1340 C CA . GLN B 1 23 ? -0.391 7.363 -0.887 1 93.81 23 GLN B CA 1
ATOM 1341 C C . GLN B 1 23 ? -0.792 8.445 0.112 1 93.81 23 GLN B C 1
ATOM 1343 O O . GLN B 1 23 ? -0.518 9.625 -0.102 1 93.81 23 GLN B O 1
ATOM 1348 N N . VAL B 1 24 ? -1.421 8.07 1.187 1 94.5 24 VAL B N 1
ATOM 1349 C CA . VAL B 1 24 ? -1.693 9.039 2.24 1 94.5 24 VAL B CA 1
ATOM 1350 C C . VAL B 1 24 ? -0.379 9.602 2.783 1 94.5 24 VAL B C 1
ATOM 1352 O O . VAL B 1 24 ? -0.216 10.812 2.902 1 94.5 24 VAL B O 1
ATOM 1355 N N . LEU B 1 25 ? 0.548 8.758 3.066 1 96.88 25 LEU B N 1
ATOM 1356 C CA . LEU B 1 25 ? 1.869 9.148 3.545 1 96.88 25 LEU B CA 1
ATOM 1357 C C . LEU B 1 25 ? 2.576 10.031 2.52 1 96.88 25 LEU B C 1
ATOM 1359 O O . LEU B 1 25 ? 3.078 11.109 2.859 1 96.88 25 LEU B O 1
ATOM 1363 N N . PHE B 1 26 ? 2.582 9.625 1.3 1 96.88 26 PHE B N 1
ATOM 1364 C CA . PHE B 1 26 ? 3.25 10.359 0.23 1 96.88 26 PHE B CA 1
ATOM 1365 C C . PHE B 1 26 ? 2.629 11.734 0.044 1 96.88 26 PHE B C 1
ATOM 1367 O O . PHE B 1 26 ? 3.342 12.734 -0.087 1 96.88 26 PHE B O 1
ATOM 1374 N N . SER B 1 27 ? 1.347 11.758 0.024 1 95.62 27 SER B N 1
ATOM 1375 C CA . SER B 1 27 ? 0.653 13.016 -0.24 1 95.62 27 SER B CA 1
ATOM 1376 C C . SER B 1 27 ? 0.868 14.016 0.893 1 95.62 27 SER B C 1
ATOM 1378 O O . SER B 1 27 ? 1.064 15.211 0.648 1 95.62 27 SER B O 1
ATOM 1380 N N . ALA B 1 28 ? 0.813 13.523 2.121 1 97 28 ALA B N 1
ATOM 1381 C CA . ALA B 1 28 ? 1.082 14.398 3.262 1 97 28 ALA B CA 1
ATOM 1382 C C . ALA B 1 28 ? 2.5 14.953 3.201 1 97 28 ALA B C 1
ATOM 1384 O O . ALA B 1 28 ? 2.721 16.141 3.475 1 97 28 ALA B O 1
ATOM 1385 N N . CYS B 1 29 ? 3.426 14.117 2.85 1 97.44 29 CYS B N 1
ATOM 1386 C CA . CYS B 1 29 ? 4.812 14.547 2.693 1 97.44 29 CYS B CA 1
ATOM 1387 C C . CYS B 1 29 ? 4.945 15.562 1.564 1 97.44 29 CYS B C 1
ATOM 1389 O O . CYS B 1 29 ? 5.578 16.609 1.733 1 97.44 29 CYS B O 1
ATOM 1391 N N . GLU B 1 30 ? 4.371 15.289 0.441 1 96.44 30 GLU B N 1
ATOM 1392 C CA . GLU B 1 30 ? 4.438 16.141 -0.739 1 96.44 30 GLU B CA 1
ATOM 1393 C C . GLU B 1 30 ? 3.834 17.516 -0.461 1 96.44 30 GLU B C 1
ATOM 1395 O O . GLU B 1 30 ? 4.363 18.531 -0.91 1 96.44 30 GLU B O 1
ATOM 1400 N N . LEU B 1 31 ? 2.758 17.547 0.269 1 96.81 31 LEU B N 1
ATOM 1401 C CA . LEU B 1 31 ? 2.049 18.781 0.536 1 96.81 31 LEU B CA 1
ATOM 1402 C C . LEU B 1 31 ? 2.758 19.594 1.615 1 96.81 31 LEU B C 1
ATOM 1404 O O . LEU B 1 31 ? 2.484 20.781 1.786 1 96.81 31 LEU B O 1
ATOM 1408 N N . GLY B 1 32 ? 3.631 18.938 2.398 1 98.06 32 GLY B N 1
ATOM 1409 C CA . GLY B 1 32 ? 4.418 19.641 3.404 1 98.06 32 GLY B CA 1
ATOM 1410 C C . GLY B 1 32 ? 3.766 19.641 4.773 1 98.06 32 GLY B C 1
ATOM 1411 O O . GLY B 1 32 ? 4.062 20.5 5.605 1 98.06 32 GLY B O 1
ATOM 1412 N N . VAL B 1 33 ? 2.945 18.688 5.047 1 98.38 33 VAL B N 1
ATOM 1413 C CA . VAL B 1 33 ? 2.195 18.641 6.297 1 98.38 33 VAL B CA 1
ATOM 1414 C C . VAL B 1 33 ? 3.16 18.5 7.473 1 98.38 33 VAL B C 1
ATOM 1416 O O . VAL B 1 33 ? 3.08 19.266 8.438 1 98.38 33 VAL B O 1
ATOM 1419 N N . PHE B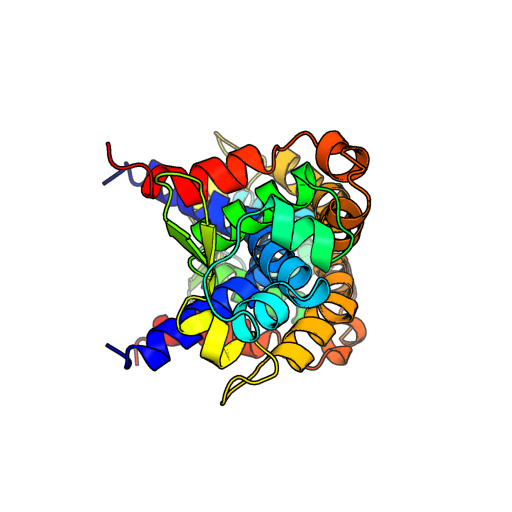 1 34 ? 4.074 17.609 7.387 1 98.62 34 PHE B N 1
ATOM 1420 C CA . PHE B 1 34 ? 4.957 17.297 8.5 1 98.62 34 PHE B CA 1
ATOM 1421 C C . PHE B 1 34 ? 5.945 18.438 8.742 1 98.62 34 PHE B C 1
ATOM 1423 O O . PHE B 1 34 ? 6.301 18.719 9.891 1 98.62 34 PHE B O 1
ATOM 1430 N N . ASP B 1 35 ? 6.395 19.078 7.652 1 98.56 35 ASP B N 1
ATOM 1431 C CA . ASP B 1 35 ? 7.277 20.219 7.797 1 98.56 35 ASP B CA 1
ATOM 1432 C C . ASP B 1 35 ? 6.562 21.391 8.484 1 98.56 35 ASP B C 1
ATOM 1434 O O . ASP B 1 35 ? 7.109 22 9.406 1 98.56 35 ASP B O 1
ATOM 1438 N N . LEU B 1 36 ? 5.395 21.672 8.023 1 98.69 36 LEU B N 1
ATOM 1439 C CA . LEU B 1 36 ? 4.605 22.75 8.594 1 98.69 36 LEU B CA 1
ATOM 1440 C C . LEU B 1 36 ? 4.391 22.547 10.086 1 98.69 36 LEU B C 1
ATO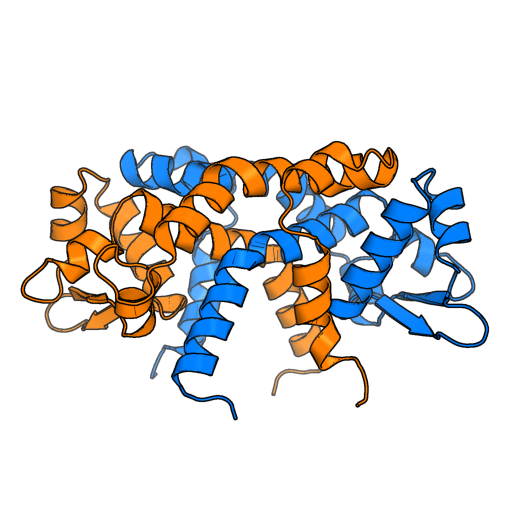M 1442 O O . LEU B 1 36 ? 4.602 23.453 10.883 1 98.69 36 LEU B O 1
ATOM 1446 N N . LEU B 1 37 ? 4.023 21.312 10.461 1 98.56 37 LEU B N 1
ATOM 1447 C CA . LEU B 1 37 ? 3.711 21 11.859 1 98.56 37 LEU B CA 1
ATOM 1448 C C . LEU B 1 37 ? 4.977 21 12.711 1 98.56 37 LEU B C 1
ATOM 1450 O O . LEU B 1 37 ? 4.926 21.312 13.898 1 98.56 37 LEU B O 1
ATOM 1454 N N . ALA B 1 38 ? 6.102 20.688 12.125 1 97.88 38 ALA B N 1
ATOM 1455 C CA . ALA B 1 38 ? 7.379 20.703 12.836 1 97.88 38 ALA B CA 1
ATOM 1456 C C . ALA B 1 38 ? 7.82 22.141 13.141 1 97.88 38 ALA B C 1
ATOM 1458 O O . ALA B 1 38 ? 8.438 22.391 14.172 1 97.88 38 ALA B O 1
ATOM 1459 N N . GLU B 1 39 ? 7.527 22.969 12.234 1 97.38 39 GLU B N 1
ATOM 1460 C CA . GLU B 1 39 ? 7.965 24.359 12.352 1 97.38 39 GLU B CA 1
ATOM 1461 C C . GLU B 1 39 ? 6.992 25.172 13.203 1 97.38 39 GLU B C 1
ATOM 1463 O O . GLU B 1 39 ? 7.324 26.266 13.656 1 97.38 39 GLU B O 1
ATOM 1468 N N . ALA B 1 40 ? 5.785 24.688 13.375 1 97.25 40 ALA B N 1
ATOM 1469 C CA . ALA B 1 40 ? 4.77 25.391 14.156 1 97.25 40 ALA B CA 1
ATOM 1470 C C . ALA B 1 40 ? 5.098 25.359 15.648 1 97.25 40 ALA B C 1
ATOM 1472 O O . ALA B 1 40 ? 5.684 24.391 16.141 1 97.25 40 ALA B O 1
ATOM 1473 N N . PRO B 1 41 ? 4.832 26.391 16.375 1 96.19 41 PRO B N 1
ATOM 1474 C CA . PRO B 1 41 ? 5.086 26.422 17.812 1 96.19 41 PRO B CA 1
ATOM 1475 C C . PRO B 1 41 ? 4.258 25.375 18.578 1 96.19 41 PRO B C 1
ATOM 1477 O O . PRO B 1 41 ? 4.59 25.031 19.703 1 96.19 41 PRO B O 1
ATOM 1480 N N . GLY B 1 42 ? 3.139 24.891 18.047 1 96.06 42 GLY B N 1
ATOM 1481 C CA . GLY B 1 42 ? 2.25 23.891 18.594 1 96.06 42 GLY B CA 1
ATOM 1482 C C . GLY B 1 42 ? 1.338 23.266 17.547 1 96.06 42 GLY B C 1
ATOM 1483 O O . GLY B 1 42 ? 1.451 23.562 16.359 1 96.06 42 GLY B O 1
ATOM 1484 N N . PRO B 1 43 ? 0.504 22.312 18.031 1 97.62 43 PRO B N 1
ATOM 1485 C CA . PRO B 1 43 ? -0.446 21.703 17.109 1 97.62 43 PRO B CA 1
ATOM 1486 C C . PRO B 1 43 ? -1.352 22.719 16.422 1 97.62 43 PRO B C 1
ATOM 1488 O O . PRO B 1 43 ? -1.6 23.797 16.969 1 97.62 43 PRO B O 1
ATOM 1491 N N . LEU B 1 44 ? -1.821 22.391 15.234 1 98.25 44 LEU B N 1
ATOM 1492 C CA . LEU B 1 44 ? -2.611 23.312 14.438 1 98.25 44 LEU B CA 1
ATOM 1493 C C . LEU B 1 44 ? -3.961 22.703 14.07 1 98.25 44 LEU B C 1
ATOM 1495 O O . LEU B 1 44 ? -4.066 21.5 13.875 1 98.25 44 LEU B O 1
ATOM 1499 N N . ALA B 1 45 ? -4.984 23.547 13.969 1 97.81 45 ALA B N 1
ATOM 1500 C CA . ALA B 1 45 ? -6.277 23.125 13.43 1 97.81 45 ALA B CA 1
ATOM 1501 C C . ALA B 1 45 ? -6.18 22.828 11.938 1 97.81 45 ALA B C 1
ATOM 1503 O O . ALA B 1 45 ? -5.332 23.391 11.234 1 97.81 45 ALA B O 1
ATOM 1504 N N . SER B 1 46 ? -7.062 21.891 11.469 1 96 46 SER B N 1
ATOM 1505 C CA . SER B 1 46 ? -7.039 21.516 10.062 1 96 46 SER B CA 1
ATOM 1506 C C . SER B 1 46 ? -7.215 22.734 9.164 1 96 46 SER B C 1
ATOM 1508 O O . SER B 1 46 ? -6.598 22.828 8.102 1 96 46 SER B O 1
ATOM 1510 N N . ALA B 1 47 ? -8.039 23.703 9.578 1 96.56 47 ALA B N 1
ATOM 1511 C CA . ALA B 1 47 ? -8.281 24.906 8.789 1 96.56 47 ALA B CA 1
ATOM 1512 C C . ALA B 1 47 ? -7.004 25.719 8.625 1 96.56 47 ALA B C 1
ATOM 1514 O O . ALA B 1 47 ? -6.734 26.266 7.551 1 96.56 47 ALA B O 1
ATOM 1515 N N . GLU B 1 48 ? -6.23 25.859 9.664 1 97.88 48 GLU B N 1
ATOM 1516 C CA . GLU B 1 48 ? -4.969 26.578 9.617 1 97.88 48 GLU B CA 1
ATOM 1517 C C . GLU B 1 48 ? -3.951 25.859 8.734 1 97.88 48 GLU B C 1
ATOM 1519 O O . GLU B 1 48 ? -3.227 26.5 7.965 1 97.88 48 GLU B O 1
ATOM 1524 N N . VAL B 1 49 ? -3.861 24.562 8.875 1 98.31 49 VAL B N 1
ATOM 1525 C CA . VAL B 1 49 ? -2.973 23.781 8.023 1 98.31 49 VAL B CA 1
ATOM 1526 C C . VAL B 1 49 ? -3.332 24 6.555 1 98.31 49 VAL B C 1
ATOM 1528 O O . VAL B 1 49 ? -2.457 24.266 5.73 1 98.31 49 VAL B O 1
ATOM 1531 N N . ALA B 1 50 ? -4.648 23.922 6.25 1 97.25 50 ALA B N 1
ATOM 1532 C CA . ALA B 1 50 ? -5.121 24.109 4.883 1 97.25 50 ALA B CA 1
ATOM 1533 C C . ALA B 1 50 ? -4.738 25.484 4.352 1 97.25 50 ALA B C 1
ATOM 1535 O O . ALA B 1 50 ? -4.285 25.625 3.211 1 97.25 50 ALA B O 1
ATOM 1536 N N . ALA B 1 51 ? -4.93 26.5 5.148 1 98.06 51 ALA B N 1
ATOM 1537 C CA . ALA B 1 51 ? -4.617 27.859 4.75 1 98.06 51 ALA B CA 1
ATOM 1538 C C . ALA B 1 51 ? -3.127 28.016 4.461 1 98.06 51 ALA B C 1
ATOM 1540 O O . ALA B 1 51 ? -2.744 28.609 3.447 1 98.06 51 ALA B O 1
ATOM 1541 N N . ARG B 1 52 ? -2.273 27.484 5.285 1 98 52 ARG B N 1
ATOM 1542 C CA . ARG B 1 52 ? -0.828 27.641 5.168 1 98 52 ARG B CA 1
ATOM 1543 C C . ARG B 1 52 ? -0.28 26.844 3.994 1 98 52 ARG B C 1
ATOM 1545 O O . ARG B 1 52 ? 0.716 27.219 3.381 1 98 52 ARG B O 1
ATOM 1552 N N . LEU B 1 53 ? -0.917 25.719 3.691 1 97.75 53 LEU B N 1
ATOM 1553 C CA . LEU B 1 53 ? -0.468 24.875 2.594 1 97.75 53 LEU B CA 1
ATOM 1554 C C . LEU B 1 53 ? -1.213 25.219 1.306 1 97.75 53 LEU B C 1
ATOM 1556 O O . LEU B 1 53 ? -0.967 24.594 0.263 1 97.75 53 LEU B O 1
ATOM 1560 N N . ALA B 1 54 ? -2.141 26.188 1.362 1 96.69 54 ALA B N 1
ATOM 1561 C CA . ALA B 1 54 ? -2.959 26.578 0.218 1 96.69 54 ALA B CA 1
ATOM 1562 C C . ALA B 1 54 ? -3.678 25.359 -0.38 1 96.69 54 ALA B C 1
ATOM 1564 O O . ALA B 1 54 ? -3.621 25.141 -1.592 1 96.69 54 ALA B O 1
ATOM 1565 N N . SER B 1 55 ? -4.27 24.578 0.522 1 94.88 55 SER B N 1
ATOM 1566 C CA . SER B 1 55 ? -4.996 23.375 0.106 1 94.88 55 SER B CA 1
ATOM 1567 C C . SER B 1 55 ? -6.453 23.438 0.552 1 94.88 55 SER B C 1
ATOM 1569 O O . SER B 1 55 ? -6.832 24.297 1.346 1 94.88 55 SER B O 1
ATOM 1571 N N . SER B 1 56 ? -7.285 22.609 -0.039 1 92.12 56 SER B N 1
ATOM 1572 C CA . SER B 1 56 ? -8.711 22.562 0.28 1 92.12 56 SER B CA 1
ATOM 1573 C C . SER B 1 56 ? -8.938 22.203 1.744 1 92.12 56 SER B C 1
ATOM 1575 O O . SER B 1 56 ? -8.32 21.266 2.262 1 92.12 56 SER B O 1
ATOM 1577 N N . PRO B 1 57 ? -9.844 22.969 2.402 1 92.31 57 PRO B N 1
ATOM 1578 C CA . PRO B 1 57 ? -10.109 22.688 3.812 1 92.31 57 PRO B CA 1
ATOM 1579 C C . PRO B 1 57 ? -10.617 21.266 4.039 1 92.31 57 PRO B C 1
ATOM 1581 O O . PRO B 1 57 ? -10.109 20.547 4.91 1 92.31 57 PRO B O 1
ATOM 1584 N N . ARG B 1 58 ? -11.539 20.875 3.229 1 87.62 58 ARG B N 1
ATOM 1585 C CA . ARG B 1 58 ? -12.117 19.547 3.389 1 87.62 58 ARG B CA 1
ATOM 1586 C C . ARG B 1 58 ? -11.078 18.469 3.092 1 87.62 58 ARG B C 1
ATOM 1588 O O . ARG B 1 58 ? -10.945 17.5 3.852 1 87.62 58 ARG B O 1
ATOM 1595 N N . GLY B 1 59 ? -10.383 18.641 1.998 1 89.25 59 GLY B N 1
ATOM 1596 C CA . GLY B 1 59 ? -9.352 17.688 1.632 1 89.25 59 GLY B CA 1
ATOM 1597 C C . GLY B 1 59 ? -8.234 17.594 2.654 1 89.25 59 GLY B C 1
ATOM 1598 O O . GLY B 1 59 ? -7.77 16.5 2.969 1 89.25 59 GLY B O 1
ATOM 1599 N N . THR B 1 60 ? -7.898 18.688 3.189 1 92.81 60 THR B N 1
ATOM 1600 C CA . THR B 1 60 ? -6.836 18.734 4.191 1 92.81 60 THR B CA 1
ATOM 1601 C C . THR B 1 60 ? -7.277 18.016 5.469 1 92.81 60 THR B C 1
ATOM 1603 O O . THR B 1 60 ? -6.523 17.234 6.039 1 92.81 60 THR B O 1
ATOM 1606 N N . GLU B 1 61 ? -8.469 18.281 5.844 1 91.81 61 GLU B N 1
ATOM 1607 C CA . GLU B 1 61 ? -8.992 17.641 7.051 1 91.81 61 GLU B CA 1
ATOM 1608 C C . GLU B 1 61 ? -9.023 16.125 6.902 1 91.81 61 GLU B C 1
ATOM 1610 O O . GLU B 1 61 ? -8.617 15.406 7.812 1 91.81 61 GLU B O 1
ATOM 1615 N N . GLN B 1 62 ? -9.477 15.672 5.824 1 89.56 62 GLN B N 1
ATOM 1616 C CA . GLN B 1 62 ? -9.531 14.234 5.559 1 89.56 62 GLN B CA 1
ATOM 1617 C C . GLN B 1 62 ? -8.141 13.625 5.539 1 89.56 62 GLN B C 1
ATOM 1619 O O . GLN B 1 62 ? -7.93 12.523 6.051 1 89.56 62 GLN B O 1
ATOM 1624 N N . LEU B 1 63 ? -7.219 14.328 4.945 1 92.81 63 LEU B N 1
ATOM 1625 C CA . LEU B 1 63 ? -5.84 13.859 4.898 1 92.81 63 LEU B CA 1
ATOM 1626 C C . LEU B 1 63 ? -5.246 13.773 6.301 1 92.81 63 LEU B C 1
ATOM 1628 O O . LEU B 1 63 ? -4.609 12.773 6.652 1 92.81 63 LEU B O 1
ATOM 1632 N N . LEU B 1 64 ? -5.461 14.82 7.109 1 94.56 64 LEU B N 1
ATOM 1633 C CA . LEU B 1 64 ? -4.934 14.836 8.469 1 94.56 64 LEU B CA 1
ATOM 1634 C C . LEU B 1 64 ? -5.531 13.711 9.305 1 94.56 64 LEU B C 1
ATOM 1636 O O . LEU B 1 64 ? -4.816 13.039 10.047 1 94.56 64 LEU B O 1
ATOM 1640 N N . ASP B 1 65 ? -6.824 13.484 9.109 1 91.88 65 ASP B N 1
ATOM 1641 C CA . ASP B 1 65 ? -7.484 12.383 9.805 1 91.88 65 ASP B CA 1
ATOM 1642 C C . ASP B 1 65 ? -6.875 11.039 9.414 1 91.88 65 ASP B C 1
ATOM 1644 O O . ASP B 1 65 ? -6.672 10.172 10.273 1 91.88 65 ASP B O 1
ATOM 1648 N N . ALA B 1 66 ? -6.652 10.883 8.164 1 92.56 66 ALA B N 1
ATOM 1649 C CA . ALA B 1 66 ? -6.023 9.648 7.688 1 92.56 66 ALA B CA 1
ATOM 1650 C C . ALA B 1 66 ? -4.629 9.484 8.281 1 92.56 66 ALA B C 1
ATOM 1652 O O . ALA B 1 66 ? -4.238 8.375 8.664 1 92.56 66 ALA B O 1
ATOM 1653 N N . CYS B 1 67 ? -3.85 10.539 8.375 1 94.88 67 CYS B N 1
ATOM 1654 C CA . CYS B 1 67 ? -2.516 10.484 8.969 1 94.88 67 CYS B CA 1
ATOM 1655 C C . CYS B 1 67 ? -2.582 10.094 10.438 1 94.88 67 CYS B C 1
ATOM 1657 O O . CYS B 1 67 ? -1.69 9.406 10.938 1 94.88 67 CYS B O 1
ATOM 1659 N N . VAL B 1 68 ? -3.646 10.562 11.117 1 94.62 68 VAL B N 1
ATOM 1660 C CA . VAL B 1 68 ? -3.846 10.188 12.508 1 94.62 68 VAL B CA 1
ATOM 1661 C C . VAL B 1 68 ? -4.098 8.688 12.609 1 94.62 68 VAL B C 1
ATOM 1663 O O . VAL B 1 68 ? -3.504 8 13.445 1 94.62 68 VAL B O 1
ATOM 1666 N N . SER B 1 69 ? -4.922 8.18 11.734 1 92.06 69 SER B N 1
ATOM 1667 C CA . SER B 1 69 ? -5.219 6.754 11.711 1 92.06 69 SER B CA 1
ATOM 1668 C C . SER B 1 69 ? -3.967 5.934 11.43 1 92.06 69 SER B C 1
ATOM 1670 O O . SER B 1 69 ? -3.848 4.793 11.883 1 92.06 69 SER B O 1
ATOM 1672 N N . LEU B 1 70 ? -3.031 6.477 10.766 1 94 70 LEU B N 1
ATOM 1673 C CA . LEU B 1 70 ? -1.791 5.789 10.414 1 94 70 LEU B CA 1
ATOM 1674 C C . LEU B 1 70 ? -0.712 6.055 11.461 1 94 70 LEU B C 1
ATOM 1676 O O . LEU B 1 70 ? 0.445 5.668 11.273 1 94 70 LEU B O 1
ATOM 1680 N N . LYS B 1 71 ? -1.044 6.773 12.492 1 94.94 71 LYS B N 1
ATOM 1681 C CA . LYS B 1 71 ? -0.173 7.082 13.625 1 94.94 71 LYS B CA 1
ATOM 1682 C C . LYS B 1 71 ? 0.972 7.996 13.203 1 94.94 71 LYS B C 1
ATOM 1684 O O . LYS B 1 71 ? 2.064 7.938 13.773 1 94.94 71 LYS B O 1
ATOM 1689 N N . LEU B 1 72 ? 0.75 8.758 12.203 1 97.25 72 LEU B N 1
ATOM 1690 C CA . LEU B 1 72 ? 1.726 9.742 11.758 1 97.25 72 LEU B CA 1
ATOM 1691 C C . LEU B 1 72 ? 1.498 11.086 12.445 1 97.25 72 LEU B C 1
ATOM 1693 O O . LEU B 1 72 ? 2.451 11.82 12.719 1 97.25 72 LEU B O 1
ATOM 1697 N N . LEU B 1 73 ? 0.238 11.344 12.68 1 97.81 73 LEU B N 1
ATOM 1698 C CA . LEU B 1 73 ? -0.142 12.547 13.414 1 97.81 73 LEU B CA 1
ATOM 1699 C C . LEU B 1 73 ? -0.874 12.195 14.703 1 97.81 73 LEU B C 1
ATOM 1701 O O . LEU B 1 73 ? -1.417 11.094 14.828 1 97.81 73 LEU B O 1
ATOM 1705 N N . GLN B 1 74 ? -0.761 13.039 15.664 1 97.62 74 GLN B N 1
ATOM 1706 C CA . GLN B 1 74 ? -1.623 13.031 16.844 1 97.62 74 GLN B CA 1
ATOM 1707 C C . GLN B 1 74 ? -2.686 14.125 16.75 1 97.62 74 GLN B C 1
ATOM 1709 O O . GLN B 1 74 ? -2.471 15.156 16.109 1 97.62 74 GLN B O 1
ATOM 1714 N N . VAL B 1 75 ? -3.832 13.852 17.344 1 96.75 75 VAL B N 1
ATOM 1715 C CA . VAL B 1 75 ? -4.91 14.828 17.328 1 96.75 75 VAL B CA 1
ATOM 1716 C C . VAL B 1 75 ? -5.453 15.023 18.75 1 96.75 75 VAL B C 1
ATOM 1718 O O . VAL B 1 75 ? -5.578 14.062 19.5 1 96.75 75 VAL B O 1
ATOM 1721 N N . ASP B 1 76 ? -5.539 16.219 19.219 1 94.56 76 ASP B N 1
ATOM 1722 C CA . ASP B 1 76 ? -6.309 16.594 20.406 1 94.56 76 ASP B CA 1
ATOM 1723 C C . ASP B 1 76 ? -7.664 17.188 20.016 1 94.56 76 ASP B C 1
ATOM 1725 O O . ASP B 1 76 ? -7.734 18.234 19.391 1 94.56 76 ASP B O 1
ATOM 1729 N N . LEU B 1 77 ? -8.688 16.516 20.312 1 88.06 77 LEU B N 1
ATOM 1730 C CA . LEU B 1 77 ? -10.023 16.828 19.797 1 88.06 77 LEU B CA 1
ATOM 1731 C C . LEU B 1 77 ? -10.664 17.953 20.594 1 88.06 77 LEU B C 1
ATOM 1733 O O . LEU B 1 77 ? -11.547 18.641 20.094 1 88.06 77 LEU B O 1
ATOM 1737 N N . LYS B 1 78 ? -10.453 18.125 21.75 1 84.56 78 LYS B N 1
ATOM 1738 C CA . LYS B 1 78 ? -11.125 19.125 22.562 1 84.56 78 LYS B CA 1
ATOM 1739 C C . LYS B 1 78 ? -10.18 20.281 22.891 1 84.56 78 LYS B C 1
ATOM 1741 O O . LYS B 1 78 ? -9.016 20.062 23.234 1 84.56 78 LYS B O 1
ATOM 1746 N N . PRO B 1 79 ? -10.766 21.422 22.75 1 82.56 79 PRO B N 1
ATOM 1747 C CA . PRO B 1 79 ? -12.102 21.875 22.344 1 82.56 79 PRO B CA 1
ATOM 1748 C C . PRO B 1 79 ? -12.297 21.828 20.828 1 82.56 79 PRO B C 1
ATOM 1750 O O . PRO B 1 79 ? -13.43 21.703 20.344 1 82.56 79 PRO B O 1
ATOM 1753 N N . THR B 1 80 ? -11.281 22.094 20.062 1 88 80 THR B N 1
ATOM 1754 C CA . THR B 1 80 ? -11.242 21.938 18.609 1 88 80 THR B CA 1
ATOM 1755 C C . THR B 1 80 ? -10.117 21 18.203 1 88 80 THR B C 1
ATOM 1757 O O . THR B 1 80 ? -9.086 20.922 18.875 1 88 80 THR B O 1
ATOM 1760 N N . ALA B 1 81 ? -10.398 20.25 17.188 1 93.69 81 ALA B N 1
ATOM 1761 C CA . ALA B 1 81 ? -9.398 19.266 16.781 1 93.69 81 ALA B CA 1
ATOM 1762 C C . ALA B 1 81 ? -8.117 19.969 16.328 1 93.69 81 ALA B C 1
ATOM 1764 O O . ALA B 1 81 ? -8.141 20.828 15.445 1 93.69 81 ALA B O 1
ATOM 1765 N N . VAL B 1 82 ? -7.051 19.688 16.922 1 97.94 82 VAL B N 1
ATOM 1766 C CA . VAL B 1 82 ? -5.746 20.203 16.516 1 97.94 82 VAL B CA 1
ATOM 1767 C C . VAL B 1 82 ? -4.781 19.047 16.281 1 97.94 82 VAL B C 1
ATOM 1769 O O . VAL B 1 82 ? -4.84 18.031 17 1 97.94 82 VAL B O 1
ATOM 1772 N N . TYR B 1 83 ? -3.922 19.234 15.336 1 98 83 TYR B N 1
ATOM 1773 C CA . TYR B 1 83 ? -3.064 18.141 14.859 1 98 83 TYR B CA 1
ATOM 1774 C C . TYR B 1 83 ? -1.593 18.484 15.07 1 98 83 TYR B C 1
ATOM 1776 O O . TYR B 1 83 ? -1.188 19.641 14.922 1 98 83 TYR B O 1
ATOM 1784 N N . GLY B 1 84 ? -0.792 17.5 15.438 1 98.56 84 GLY B N 1
ATOM 1785 C CA . GLY B 1 84 ? 0.655 17.609 15.539 1 98.56 84 GLY B CA 1
ATOM 1786 C C . GLY B 1 84 ? 1.379 16.344 15.102 1 98.56 84 GLY B C 1
ATOM 1787 O O . GLY B 1 84 ? 0.771 1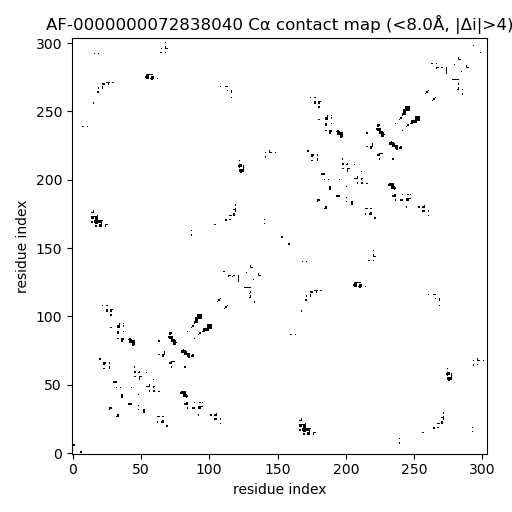5.273 15.008 1 98.56 84 GLY B O 1
ATOM 1788 N N . ASN B 1 85 ? 2.654 16.547 14.82 1 98.44 85 ASN B N 1
ATOM 1789 C CA . ASN B 1 85 ? 3.467 15.391 14.445 1 98.44 85 ASN B CA 1
ATOM 1790 C C . ASN B 1 85 ? 3.59 14.398 15.602 1 98.44 85 ASN B C 1
ATOM 1792 O O . ASN B 1 85 ? 3.727 14.797 16.75 1 98.44 85 ASN B O 1
ATOM 1796 N N . THR B 1 86 ? 3.52 13.117 15.32 1 98 86 THR B N 1
ATOM 1797 C CA . THR B 1 86 ? 4.043 12.125 16.25 1 98 86 THR B CA 1
ATOM 1798 C C . THR B 1 86 ? 5.57 12.164 16.281 1 98 86 THR B C 1
ATOM 1800 O O . THR B 1 86 ? 6.191 12.867 15.484 1 98 86 THR B O 1
ATOM 1803 N N . GLU B 1 87 ? 6.152 11.398 17.188 1 96.56 87 GLU B N 1
ATOM 1804 C CA . GLU B 1 87 ? 7.609 11.289 17.219 1 96.56 87 GLU B CA 1
ATOM 1805 C C . GLU B 1 87 ? 8.141 10.688 15.922 1 96.56 87 GLU B C 1
ATOM 1807 O O . GLU B 1 87 ? 9.164 11.125 15.398 1 96.56 87 GLU B O 1
ATOM 1812 N N . LEU B 1 88 ? 7.465 9.711 15.43 1 97 88 LEU B N 1
ATOM 1813 C CA . LEU B 1 88 ? 7.82 9.078 14.164 1 97 88 LEU B CA 1
ATOM 1814 C C . LEU B 1 88 ? 7.883 10.109 13.047 1 97 88 LEU B C 1
ATOM 1816 O O . LEU B 1 88 ? 8.875 10.188 12.32 1 97 88 LEU B O 1
ATOM 1820 N N . ALA B 1 89 ? 6.898 10.867 12.945 1 98.06 89 ALA B N 1
ATOM 1821 C CA . ALA B 1 89 ? 6.816 11.859 11.875 1 98.06 89 ALA B CA 1
ATOM 1822 C C . ALA B 1 89 ? 7.887 12.93 12.047 1 98.06 89 ALA B C 1
ATOM 1824 O O . ALA B 1 89 ? 8.555 13.305 11.078 1 98.06 89 ALA B O 1
ATOM 1825 N N . SER B 1 90 ? 8.07 13.398 13.273 1 97.5 90 SER B N 1
ATOM 1826 C CA . SER B 1 90 ? 9.07 14.422 13.547 1 97.5 90 SER B CA 1
ATOM 1827 C C . SER B 1 90 ? 10.477 13.922 13.227 1 97.5 90 SER B C 1
ATOM 1829 O O . SER B 1 90 ? 11.328 14.68 12.766 1 97.5 90 SER B O 1
ATOM 1831 N N . THR B 1 91 ? 10.68 12.688 13.438 1 97.31 91 THR B N 1
ATOM 1832 C CA . THR B 1 91 ? 12.016 12.109 13.281 1 97.31 91 THR B CA 1
ATOM 1833 C C . THR B 1 91 ? 12.289 11.789 11.812 1 97.31 91 THR B C 1
ATOM 1835 O O . THR B 1 91 ? 13.383 12.07 11.305 1 97.31 91 THR B O 1
ATOM 1838 N N . TYR B 1 92 ? 11.32 11.273 11.094 1 97.44 92 TYR B N 1
ATOM 1839 C CA . TYR B 1 92 ? 11.625 10.664 9.805 1 97.44 92 TYR B CA 1
ATOM 1840 C C . TYR B 1 92 ? 10.977 11.438 8.664 1 97.44 92 TYR B C 1
ATOM 1842 O O . TYR B 1 92 ? 11.398 11.336 7.508 1 97.44 92 TYR B O 1
ATOM 1850 N N . LEU B 1 93 ? 9.914 12.234 8.938 1 98.06 93 LEU B N 1
ATOM 1851 C CA . LEU B 1 93 ? 9.102 12.742 7.836 1 98.06 93 LEU B CA 1
ATOM 1852 C C . LEU B 1 93 ? 9.289 14.25 7.676 1 98.06 93 LEU B C 1
ATOM 1854 O O . LEU B 1 93 ? 9.047 14.797 6.598 1 98.06 93 LEU B O 1
ATOM 1858 N N . ALA B 1 94 ? 9.602 14.891 8.758 1 97.5 94 ALA B N 1
ATOM 1859 C CA . ALA B 1 94 ? 9.914 16.312 8.68 1 97.5 94 ALA B CA 1
ATOM 1860 C C . ALA B 1 94 ? 11.32 16.531 8.133 1 97.5 94 ALA B C 1
ATOM 1862 O O . ALA B 1 94 ? 12.25 15.797 8.477 1 97.5 94 ALA B O 1
ATOM 1863 N N . ARG B 1 95 ? 11.477 17.562 7.359 1 95.38 95 ARG B N 1
ATOM 1864 C CA . ARG B 1 95 ? 12.773 17.875 6.758 1 95.38 95 ARG B CA 1
ATOM 1865 C C . ARG B 1 95 ? 13.82 18.141 7.828 1 95.38 95 ARG B C 1
ATOM 1867 O O . ARG B 1 95 ? 14.992 17.781 7.66 1 95.38 95 ARG B O 1
ATOM 1874 N N . THR B 1 96 ? 13.438 18.672 8.891 1 94.31 96 THR B N 1
ATOM 1875 C CA . THR B 1 96 ? 14.359 19.047 9.953 1 94.31 96 THR B CA 1
ATOM 1876 C C . THR B 1 96 ? 14.617 17.875 10.891 1 94.31 96 THR B C 1
ATOM 1878 O O . THR B 1 96 ? 15.406 17.969 11.828 1 94.31 96 THR B O 1
ATOM 1881 N N . GLY B 1 97 ? 13.977 16.766 10.742 1 95.69 97 GLY B N 1
ATOM 1882 C CA . GLY B 1 97 ? 14.172 15.609 11.602 1 95.69 97 GLY B CA 1
ATOM 1883 C C . GLY B 1 97 ? 15.562 15.016 11.5 1 95.69 97 GLY B C 1
ATOM 1884 O O . GLY B 1 97 ? 16.188 15.07 10.438 1 95.69 97 GLY B O 1
ATOM 1885 N N . PRO B 1 98 ? 16.062 14.438 12.484 1 95.5 98 PRO B N 1
ATOM 1886 C CA . PRO B 1 98 ? 17.422 13.906 12.531 1 95.5 98 PRO B CA 1
ATOM 1887 C C . PRO B 1 98 ? 17.641 12.75 11.562 1 95.5 98 PRO B C 1
ATOM 1889 O O . PRO B 1 98 ? 18.781 12.477 11.172 1 95.5 98 PRO B O 1
ATOM 1892 N N . ARG B 1 99 ? 16.672 12.062 11.18 1 95.44 99 ARG B N 1
ATOM 1893 C CA . ARG B 1 99 ? 16.766 10.945 10.25 1 95.44 99 ARG B CA 1
ATOM 1894 C C . ARG B 1 99 ? 15.742 11.086 9.125 1 95.44 99 ARG B C 1
ATOM 1896 O O . ARG B 1 99 ? 15.156 10.102 8.688 1 95.44 99 ARG B O 1
ATOM 1903 N N . SER B 1 100 ? 15.617 12.219 8.68 1 95.38 100 SER B N 1
ATOM 1904 C CA . SER B 1 100 ? 14.594 12.531 7.691 1 95.38 100 SER B CA 1
ATOM 1905 C C . SER B 1 100 ? 14.688 11.609 6.484 1 95.38 100 SER B C 1
ATOM 1907 O O . SER B 1 100 ? 15.781 11.383 5.953 1 95.38 100 SER B O 1
ATOM 1909 N N . GLN B 1 101 ? 13.578 11.062 6.117 1 94.25 101 GLN B N 1
ATOM 1910 C CA . GLN B 1 101 ? 13.445 10.195 4.953 1 94.25 101 GLN B CA 1
ATOM 1911 C C . GLN B 1 101 ? 12.609 10.859 3.865 1 94.25 101 GLN B C 1
ATOM 1913 O O . GLN B 1 101 ? 12.07 10.18 2.988 1 94.25 101 GLN B O 1
ATOM 1918 N N . GLN B 1 102 ? 12.461 12.117 3.881 1 94.88 102 GLN B N 1
ATOM 1919 C CA . GLN B 1 102 ? 11.547 12.844 3.012 1 94.88 102 GLN B CA 1
ATOM 1920 C C . GLN B 1 102 ? 11.938 12.68 1.544 1 94.88 102 GLN B C 1
ATOM 1922 O O . GLN B 1 102 ? 11.07 12.461 0.692 1 94.88 102 GLN B O 1
ATOM 1927 N N . ASN B 1 103 ? 13.211 12.82 1.224 1 92.25 103 ASN B N 1
ATOM 1928 C CA . ASN B 1 103 ? 13.664 12.719 -0.16 1 92.25 103 ASN B CA 1
ATOM 1929 C C . ASN B 1 103 ? 13.359 11.336 -0.744 1 92.25 103 ASN B C 1
ATOM 1931 O O . ASN B 1 103 ? 12.922 11.227 -1.89 1 92.25 103 ASN B O 1
ATOM 1935 N N . MET B 1 104 ? 13.641 10.375 0.017 1 91.44 104 MET B N 1
ATOM 1936 C CA . MET B 1 104 ? 13.352 9.016 -0.423 1 91.44 104 MET B CA 1
ATOM 1937 C C . MET B 1 104 ? 11.859 8.828 -0.672 1 91.44 104 MET B C 1
ATOM 1939 O O . MET B 1 104 ? 11.461 8.219 -1.669 1 91.44 104 MET B O 1
ATOM 1943 N N . LEU B 1 105 ? 11.023 9.312 0.219 1 94.56 105 LEU B N 1
ATOM 1944 C CA . LEU B 1 105 ? 9.578 9.188 0.098 1 94.56 105 LEU B CA 1
ATOM 1945 C C . LEU B 1 105 ? 9.07 9.906 -1.147 1 94.56 105 LEU B C 1
ATOM 1947 O O . LEU B 1 105 ? 8.211 9.391 -1.865 1 94.56 105 LEU B O 1
ATOM 1951 N N . LEU B 1 106 ? 9.602 11.086 -1.414 1 92.69 106 LEU B N 1
ATOM 1952 C CA . LEU B 1 106 ? 9.203 11.852 -2.592 1 92.69 106 LEU B CA 1
ATOM 1953 C C . LEU B 1 106 ? 9.594 11.117 -3.871 1 92.69 106 LEU B C 1
ATOM 1955 O O . LEU B 1 106 ? 8.828 11.102 -4.84 1 92.69 106 LEU B O 1
ATOM 1959 N N . TYR B 1 107 ? 10.758 10.555 -3.844 1 90.12 107 TYR B N 1
ATOM 1960 C CA . TYR B 1 107 ? 11.188 9.758 -4.988 1 90.12 107 TYR B CA 1
ATOM 1961 C C . TYR B 1 107 ? 10.242 8.586 -5.227 1 90.12 107 TYR B C 1
ATOM 1963 O O . TYR B 1 107 ? 9.836 8.336 -6.359 1 90.12 107 TYR B O 1
ATOM 1971 N N . MET B 1 108 ? 9.867 7.855 -4.133 1 91.62 108 MET B N 1
ATOM 1972 C CA . MET B 1 108 ? 8.961 6.719 -4.258 1 91.62 108 MET B CA 1
ATOM 1973 C C . MET B 1 108 ? 7.594 7.164 -4.762 1 91.62 108 MET B C 1
ATOM 1975 O O . MET B 1 108 ? 7.008 6.516 -5.629 1 91.62 108 MET B O 1
ATOM 1979 N N . ALA B 1 109 ? 7.133 8.227 -4.27 1 91.19 109 ALA B N 1
ATOM 1980 C CA . ALA B 1 109 ? 5.828 8.766 -4.66 1 91.19 109 ALA B CA 1
ATOM 1981 C C . ALA B 1 109 ? 5.805 9.109 -6.145 1 91.19 109 ALA B C 1
ATOM 1983 O O . ALA B 1 109 ? 4.852 8.781 -6.852 1 91.19 109 ALA B O 1
ATOM 1984 N N . ARG B 1 110 ? 6.84 9.711 -6.672 1 87.06 110 ARG B N 1
ATOM 1985 C CA . ARG B 1 110 ? 6.84 10.312 -8 1 87.06 110 ARG B CA 1
ATOM 1986 C C . ARG B 1 110 ? 7.281 9.312 -9.062 1 87.06 110 ARG B C 1
ATOM 1988 O O . ARG B 1 110 ? 6.895 9.422 -10.227 1 87.06 110 ARG B O 1
ATOM 1995 N N . THR B 1 111 ? 8.023 8.359 -8.688 1 87.94 111 THR B N 1
ATOM 1996 C CA . THR B 1 111 ? 8.641 7.488 -9.68 1 87.94 111 THR B CA 1
ATOM 1997 C C . THR B 1 111 ? 8.266 6.031 -9.438 1 87.94 111 THR B C 1
ATOM 1999 O O . THR B 1 111 ? 7.582 5.414 -10.25 1 87.94 111 THR B O 1
ATOM 2002 N N . THR B 1 112 ? 8.609 5.562 -8.273 1 89.19 112 THR B N 1
ATOM 2003 C CA . THR B 1 112 ? 8.492 4.137 -7.98 1 89.19 112 THR B CA 1
ATOM 2004 C C . THR B 1 112 ? 7.023 3.707 -7.977 1 89.19 112 THR B C 1
ATOM 2006 O O . THR B 1 112 ? 6.688 2.633 -8.477 1 89.19 112 THR B O 1
ATOM 2009 N N . TYR B 1 113 ? 6.176 4.48 -7.469 1 91.31 113 TYR B N 1
ATOM 2010 C CA . TYR B 1 113 ? 4.754 4.164 -7.383 1 91.31 113 TYR B CA 1
ATOM 2011 C C . TYR B 1 113 ? 4.176 3.873 -8.758 1 91.31 113 TYR B C 1
ATOM 2013 O O . TYR B 1 113 ? 3.535 2.838 -8.961 1 91.31 113 TYR B O 1
ATOM 2021 N N . ALA B 1 114 ? 4.418 4.781 -9.719 1 87.06 114 ALA B N 1
ATOM 2022 C CA . ALA B 1 114 ? 3.908 4.625 -11.078 1 87.06 114 ALA B CA 1
ATOM 2023 C C . ALA B 1 114 ? 4.488 3.379 -11.742 1 87.06 114 ALA B C 1
ATOM 2025 O O . ALA B 1 114 ? 3.77 2.637 -12.422 1 87.06 114 ALA B O 1
ATOM 2026 N N . CYS B 1 115 ? 5.727 3.133 -11.531 1 85.94 115 CYS B N 1
ATOM 2027 C CA . CYS B 1 115 ? 6.406 1.998 -12.148 1 85.94 115 CYS B CA 1
ATOM 2028 C C . CYS B 1 115 ? 5.809 0.68 -11.672 1 85.94 115 CYS B C 1
ATOM 2030 O O . CYS B 1 115 ? 5.641 -0.253 -12.461 1 85.94 115 CYS B O 1
ATOM 2032 N N . TRP B 1 116 ? 5.406 0.606 -10.398 1 91.06 116 TRP B N 1
ATOM 2033 C CA . TRP B 1 116 ? 4.871 -0.627 -9.828 1 91.06 116 TRP B CA 1
ATOM 2034 C C . TRP B 1 116 ? 3.451 -0.883 -10.328 1 91.06 116 TRP B C 1
ATOM 2036 O O . TRP B 1 116 ? 2.955 -2.01 -10.258 1 91.06 116 TRP B O 1
ATOM 2046 N N . GLY B 1 117 ? 2.887 0.157 -10.82 1 90.38 117 GLY B N 1
ATOM 2047 C CA . GLY B 1 117 ? 1.591 -0.027 -11.453 1 90.38 117 GLY B CA 1
ATOM 2048 C C . GLY B 1 117 ? 1.647 -0.918 -12.68 1 90.38 117 GLY B C 1
ATOM 2049 O O . GLY B 1 117 ? 0.616 -1.404 -13.148 1 90.38 117 GLY B O 1
ATOM 2050 N N . HIS B 1 118 ? 2.816 -1.2 -13.18 1 89.06 118 HIS B N 1
ATOM 2051 C CA . HIS B 1 118 ? 3.008 -2.025 -14.367 1 89.06 118 HIS B CA 1
ATOM 2052 C C . HIS B 1 118 ? 3.666 -3.355 -14.016 1 89.06 118 HIS B C 1
ATOM 2054 O O . HIS B 1 118 ? 4.305 -3.98 -14.859 1 89.06 118 HIS B O 1
ATOM 2060 N N . LEU B 1 119 ? 3.566 -3.791 -12.812 1 90.56 119 LEU B N 1
ATOM 2061 C CA . LEU B 1 119 ? 4.254 -4.977 -12.328 1 90.56 119 LEU B CA 1
ATOM 2062 C C . LEU B 1 119 ? 3.82 -6.219 -13.102 1 90.56 119 LEU B C 1
ATOM 2064 O O . LEU B 1 119 ? 4.652 -7.051 -13.469 1 90.56 119 LEU B O 1
ATOM 2068 N N . ALA B 1 120 ? 2.547 -6.379 -13.375 1 91.94 120 ALA B N 1
ATOM 2069 C CA . ALA B 1 120 ? 2.064 -7.543 -14.117 1 91.94 120 ALA B CA 1
ATOM 2070 C C . ALA B 1 120 ? 2.732 -7.637 -15.484 1 91.94 120 ALA B C 1
ATOM 2072 O O . ALA B 1 120 ? 3.172 -8.711 -15.898 1 91.94 120 ALA B O 1
ATOM 2073 N N . GLU B 1 121 ? 2.791 -6.5 -16.125 1 90.56 121 GLU B N 1
ATOM 2074 C CA . GLU B 1 121 ? 3.439 -6.449 -17.422 1 90.56 121 GLU B CA 1
ATOM 2075 C C . GLU B 1 121 ? 4.926 -6.777 -17.312 1 90.56 121 GLU B C 1
ATOM 2077 O O . GLU B 1 121 ? 5.48 -7.465 -18.188 1 90.56 121 GLU B O 1
ATOM 2082 N N . ALA B 1 122 ? 5.551 -6.27 -16.328 1 87.5 122 ALA B N 1
ATOM 2083 C CA . ALA B 1 122 ? 6.969 -6.543 -16.094 1 87.5 122 ALA B CA 1
ATOM 2084 C C . ALA B 1 122 ? 7.211 -8.039 -15.898 1 87.5 122 ALA B C 1
ATOM 2086 O O . ALA B 1 122 ? 8.188 -8.586 -16.422 1 87.5 122 ALA B O 1
ATOM 2087 N N . VAL B 1 123 ? 6.355 -8.672 -15.156 1 89.38 123 VAL B N 1
ATOM 2088 C CA . VAL B 1 123 ? 6.477 -10.102 -14.906 1 89.38 123 VAL B CA 1
ATOM 2089 C C . VAL B 1 123 ? 6.246 -10.875 -16.203 1 89.38 123 VAL B C 1
ATOM 2091 O O . VAL B 1 123 ? 6.957 -11.836 -16.5 1 89.38 123 VAL B O 1
ATOM 2094 N N . ARG B 1 124 ? 5.277 -10.461 -17 1 90.5 124 ARG B N 1
ATOM 2095 C CA . ARG B 1 124 ? 4.953 -11.133 -18.25 1 90.5 124 ARG B CA 1
ATOM 2096 C C . ARG B 1 124 ? 6.121 -11.062 -19.234 1 90.5 124 ARG B C 1
ATOM 2098 O O . ARG B 1 124 ? 6.5 -12.07 -19.828 1 90.5 124 ARG B O 1
ATOM 2105 N N . GLU B 1 125 ? 6.676 -9.961 -19.297 1 85.69 125 GLU B N 1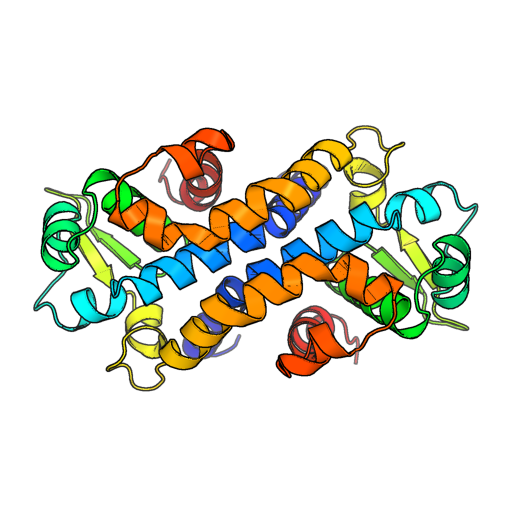
ATOM 2106 C CA . GLU B 1 125 ? 7.699 -9.711 -20.312 1 85.69 125 GLU B CA 1
ATOM 2107 C C . GLU B 1 125 ? 9.086 -10.07 -19.781 1 85.69 125 GLU B C 1
ATOM 2109 O O . GLU B 1 125 ? 10.016 -10.273 -20.578 1 85.69 125 GLU B O 1
ATOM 2114 N N . GLY B 1 126 ? 9.258 -10.234 -18.641 1 76 126 GLY B N 1
ATOM 2115 C CA . GLY B 1 126 ? 10.57 -10.461 -18.062 1 76 126 GLY B CA 1
ATOM 2116 C C . GLY B 1 126 ? 11.453 -9.234 -18.078 1 76 126 GLY B C 1
ATOM 2117 O O . GLY B 1 126 ? 12.656 -9.32 -17.844 1 76 126 GLY B O 1
ATOM 2118 N N . ARG B 1 127 ? 10.914 -8.273 -18.688 1 62.72 127 ARG B N 1
ATOM 2119 C CA . ARG B 1 127 ? 11.711 -7.059 -18.828 1 62.72 127 ARG B CA 1
ATOM 2120 C C . ARG B 1 127 ? 11.992 -6.422 -17.469 1 62.72 127 ARG B C 1
ATOM 2122 O O . ARG B 1 127 ? 11.086 -6.277 -16.656 1 62.72 127 ARG B O 1
ATOM 2129 N N . ASN B 1 128 ? 13.266 -6.773 -16.859 1 54.5 128 ASN B N 1
ATOM 2130 C CA . ASN B 1 128 ? 13.805 -6.258 -15.602 1 54.5 128 ASN B CA 1
ATOM 2131 C C . ASN B 1 128 ? 13.672 -4.738 -15.516 1 54.5 128 ASN B C 1
ATOM 2133 O O . ASN B 1 128 ? 13.898 -4.148 -14.461 1 54.5 128 ASN B O 1
ATOM 2137 N N . GLN B 1 129 ? 13.578 -4.207 -16.766 1 51.03 129 GLN B N 1
ATOM 2138 C CA . GLN B 1 129 ? 13.922 -2.791 -16.781 1 51.03 129 GLN B CA 1
ATOM 2139 C C . GLN B 1 129 ? 12.984 -1.989 -15.883 1 51.03 129 GLN B C 1
ATOM 2141 O O . GLN B 1 129 ? 13.391 -0.997 -15.273 1 51.03 129 GLN B O 1
ATOM 2146 N N . TYR B 1 130 ? 11.82 -2.301 -16.016 1 48 130 TYR B N 1
ATOM 2147 C CA . TYR B 1 130 ? 11 -1.367 -15.258 1 48 130 TYR B CA 1
ATOM 2148 C C . TYR B 1 130 ? 11.266 -1.491 -13.766 1 48 130 TYR B C 1
ATOM 2150 O O . TYR B 1 130 ? 11.453 -0.485 -13.078 1 48 130 TYR B O 1
ATOM 2158 N N . LEU B 1 131 ? 11.211 -2.711 -13.258 1 48.62 131 LEU B N 1
ATOM 2159 C CA . LEU B 1 131 ? 11.531 -2.928 -11.852 1 48.62 131 LEU B CA 1
ATOM 2160 C C . LEU B 1 131 ? 13.023 -2.707 -11.594 1 48.62 131 LEU B C 1
ATOM 2162 O O . LEU B 1 131 ? 13.414 -2.34 -10.484 1 48.62 131 LEU B O 1
ATOM 2166 N N . LYS B 1 132 ? 13.969 -3.154 -12.516 1 45.19 132 LYS B N 1
ATOM 2167 C CA . LYS B 1 132 ? 15.391 -2.846 -12.398 1 45.19 132 LYS B CA 1
ATOM 2168 C C . LYS B 1 132 ? 15.617 -1.352 -12.18 1 45.19 132 LYS B C 1
ATOM 2170 O O . LYS B 1 132 ? 16.531 -0.952 -11.469 1 45.19 132 LYS B O 1
ATOM 2175 N N . ALA B 1 133 ? 15.062 -0.649 -13.102 1 39.16 133 ALA B N 1
ATOM 2176 C CA . ALA B 1 133 ? 15.359 0.773 -12.953 1 39.16 133 ALA B CA 1
ATOM 2177 C C . ALA B 1 133 ? 15.109 1.234 -11.516 1 39.16 133 ALA B C 1
ATOM 2179 O O . ALA B 1 133 ? 15.656 2.256 -11.086 1 39.16 133 ALA B O 1
ATOM 2180 N N . PHE B 1 134 ? 14.125 0.914 -11.016 1 42.66 134 PHE B N 1
ATOM 2181 C CA . PHE B 1 134 ? 13.953 1.642 -9.758 1 42.66 134 PHE B CA 1
ATOM 2182 C C . PHE B 1 134 ? 14.781 1.004 -8.648 1 42.66 134 PHE B C 1
ATOM 2184 O O . PHE B 1 134 ? 14.641 1.366 -7.48 1 42.66 134 PHE B O 1
ATOM 2191 N N . GLY B 1 135 ? 15.781 0.253 -8.977 1 39.28 135 GLY B N 1
ATOM 2192 C CA . GLY B 1 135 ? 16.812 -0.1 -8 1 39.28 135 GLY B CA 1
ATOM 2193 C C . GLY B 1 135 ? 16.234 -0.602 -6.691 1 39.28 135 GLY B C 1
ATOM 2194 O O . GLY B 1 135 ? 16.984 -0.851 -5.738 1 39.28 135 GLY B O 1
ATOM 2195 N N . VAL B 1 136 ? 15.164 0.058 -6.125 1 42.44 136 VAL B N 1
ATOM 2196 C CA . VAL B 1 136 ? 14.766 -0.449 -4.816 1 42.44 136 VAL B CA 1
ATOM 2197 C C . VAL B 1 136 ? 14.328 -1.906 -4.938 1 42.44 136 VAL B C 1
ATOM 2199 O O . VAL B 1 136 ? 13.336 -2.207 -5.605 1 42.44 136 VAL B O 1
ATOM 2202 N N . PRO B 1 137 ? 15.227 -2.705 -5.008 1 40.5 137 PRO B N 1
ATOM 2203 C CA . PRO B 1 137 ? 15.031 -4.141 -5.227 1 40.5 137 PRO B CA 1
ATOM 2204 C C . PRO B 1 137 ? 13.75 -4.668 -4.578 1 40.5 137 PRO B C 1
ATOM 2206 O O . PRO B 1 137 ? 13.406 -4.258 -3.465 1 40.5 137 PRO B O 1
ATOM 2209 N N . ALA B 1 138 ? 12.617 -5.113 -5.285 1 42.44 138 ALA B N 1
ATOM 2210 C CA . ALA B 1 138 ? 11.75 -6.191 -4.816 1 42.44 138 ALA B CA 1
ATOM 2211 C C . ALA B 1 138 ? 12.445 -7.023 -3.742 1 42.44 138 ALA B C 1
ATOM 2213 O O . ALA B 1 138 ? 11.781 -7.621 -2.887 1 42.44 138 ALA B O 1
ATOM 2214 N N . GLU B 1 139 ? 13.641 -7.082 -3.875 1 43.94 139 GLU B N 1
ATOM 2215 C CA . GLU B 1 139 ? 14.438 -7.867 -2.943 1 43.94 139 GLU B CA 1
ATOM 2216 C C . GLU B 1 139 ? 14.281 -7.355 -1.514 1 43.94 139 GLU B C 1
ATOM 2218 O O . GLU B 1 139 ? 14.266 -8.141 -0.565 1 43.94 139 GLU B O 1
ATOM 2223 N N . GLN B 1 140 ? 14.352 -6.082 -1.285 1 45.62 140 GLN B N 1
ATOM 2224 C CA . GLN B 1 140 ? 14.078 -5.598 0.064 1 45.62 140 GLN B CA 1
ATOM 2225 C C . GLN B 1 140 ? 12.625 -5.84 0.448 1 45.62 140 GLN B C 1
ATOM 2227 O O . GLN B 1 140 ? 12.312 -6.09 1.615 1 45.62 140 GLN B O 1
ATOM 2232 N N . LEU B 1 141 ? 11.734 -5.426 -0.324 1 42.5 141 LEU B N 1
ATOM 2233 C CA . LEU B 1 141 ? 10.352 -5.793 -0.026 1 42.5 141 LEU B CA 1
ATOM 2234 C C . LEU B 1 141 ? 10.25 -7.266 0.355 1 42.5 141 LEU B C 1
ATOM 2236 O O . LEU B 1 141 ? 9.555 -7.617 1.31 1 42.5 141 LEU B O 1
ATOM 2240 N N . PHE B 1 142 ? 10.898 -8.172 -0.455 1 44.53 142 PHE B N 1
ATOM 2241 C CA . PHE B 1 142 ? 10.867 -9.602 -0.158 1 44.53 142 PHE B CA 1
ATOM 2242 C C . PHE B 1 142 ? 11.773 -9.93 1.023 1 44.53 142 PHE B C 1
ATOM 2244 O O . PHE B 1 142 ? 11.484 -10.844 1.796 1 44.53 142 PHE B O 1
ATOM 2251 N N . THR B 1 143 ? 12.836 -9.359 1.077 1 44.34 143 THR B N 1
ATOM 2252 C CA . THR B 1 143 ? 13.656 -9.664 2.248 1 44.34 143 THR B CA 1
ATOM 2253 C C . THR B 1 143 ? 12.938 -9.242 3.529 1 44.34 143 THR B C 1
ATOM 2255 O O . THR B 1 143 ? 12.969 -9.969 4.527 1 44.34 143 THR B O 1
ATOM 2258 N N . ALA B 1 144 ? 12.344 -8.203 3.648 1 40.5 144 ALA B N 1
ATOM 2259 C CA . ALA B 1 144 ? 11.617 -7.742 4.832 1 40.5 144 ALA B CA 1
ATOM 2260 C C . ALA B 1 144 ? 10.352 -8.562 5.055 1 40.5 144 ALA B C 1
ATOM 2262 O O . ALA B 1 144 ? 10.016 -8.906 6.191 1 40.5 144 ALA B O 1
ATOM 2263 N N . ILE B 1 145 ? 9.477 -8.695 4.09 1 40.34 145 ILE B N 1
ATOM 2264 C CA . ILE B 1 145 ? 8.391 -9.648 4.266 1 40.34 145 ILE B CA 1
ATOM 2265 C C . ILE B 1 145 ? 8.953 -11 4.699 1 40.34 145 ILE B C 1
ATOM 2267 O O . ILE B 1 145 ? 8.391 -11.656 5.582 1 40.34 145 ILE B O 1
ATOM 2271 N N . TYR B 1 146 ? 10.062 -11.609 4.043 1 39.84 146 TYR B N 1
ATOM 2272 C CA . TYR B 1 146 ? 10.57 -12.961 4.277 1 39.84 146 TYR B CA 1
ATOM 2273 C C . TYR B 1 146 ? 11.57 -12.969 5.426 1 39.84 146 TYR B C 1
ATOM 2275 O O . TYR B 1 146 ? 11.93 -14.039 5.93 1 39.84 146 TYR B O 1
ATOM 2283 N N . SER B 1 147 ? 12.32 -11.977 5.641 1 42.91 147 SER B N 1
ATOM 2284 C CA . SER B 1 147 ? 13.242 -12.234 6.742 1 42.91 147 SER B CA 1
ATOM 2285 C C . SER B 1 147 ? 12.508 -12.781 7.965 1 42.91 147 SER B C 1
ATOM 2287 O O . SER B 1 147 ? 13.125 -13.375 8.852 1 42.91 147 SER B O 1
ATOM 2289 N N . ASP B 1 148 ? 11.32 -12.375 8.164 1 38.62 148 ASP B N 1
ATOM 2290 C CA . ASP B 1 148 ? 10.672 -13.039 9.289 1 38.62 148 ASP B CA 1
ATOM 2291 C C . ASP B 1 148 ? 10.359 -14.5 8.961 1 38.62 148 ASP B C 1
ATOM 2293 O O . ASP B 1 148 ? 10.031 -15.289 9.852 1 38.62 148 ASP B O 1
ATOM 2297 N N . THR B 1 149 ? 10.336 -14.898 7.68 1 34.31 149 THR B N 1
ATOM 2298 C CA . THR B 1 149 ? 10.07 -16.312 7.445 1 34.31 149 THR B CA 1
ATOM 2299 C C . THR B 1 149 ? 11.367 -17.125 7.453 1 34.31 149 THR B C 1
ATOM 2301 O O . THR B 1 149 ? 11.359 -18.312 7.156 1 34.31 149 THR B O 1
ATOM 2304 N N . LYS B 1 150 ? 12.578 -16.656 7.184 1 34.62 150 LYS B N 1
ATOM 2305 C CA . LYS B 1 150 ? 13.633 -17.656 7.301 1 34.62 150 LYS B CA 1
ATOM 2306 C C . LYS B 1 150 ? 13.734 -18.188 8.727 1 34.62 150 LYS B C 1
ATOM 2308 O O . LYS B 1 150 ? 13.82 -17.406 9.68 1 34.62 150 LYS B O 1
ATOM 2313 N N . PRO B 1 151 ? 13.359 -19.453 8.992 1 33.06 151 PRO B N 1
ATOM 2314 C CA . PRO B 1 151 ? 13.828 -20.094 10.227 1 33.06 151 PRO B CA 1
ATOM 2315 C C . PRO B 1 151 ? 15.305 -19.844 10.5 1 33.06 151 PRO B C 1
ATOM 2317 O O . PRO B 1 151 ? 16.141 -19.938 9.594 1 33.06 151 PRO B O 1
ATOM 2320 N N . THR B 1 152 ? 15.625 -18.812 11.336 1 25.61 152 THR B N 1
ATOM 2321 C CA . THR B 1 152 ? 16.953 -19.078 11.867 1 25.61 152 THR B CA 1
ATOM 2322 C C . THR B 1 152 ? 17.109 -20.547 12.273 1 25.61 152 THR B C 1
ATOM 2324 O O . THR B 1 152 ? 16.219 -21.094 12.93 1 25.61 152 THR B O 1
#

InterPro domains:
  IPR012967 Caffeic acid 3-O-methyltransferase-like, dimerisation domain [PF08100] (14-94)
  IPR016461 O-methyltransferase-like [PS51683] (13-152)
  IPR016461 O-methyltransferase-like [PTHR11746] (21-134)
  IPR029063 S-adenosyl-L-methionine-dependent methyltransferase superfamily [G3DSA:3.40.50.150] (94-151)
  IPR036388 Winged helix-like DNA-binding domain superfamily [G3DSA:1.10.10.10] (1-93)
  IPR036390 Winged helix DNA-binding domain superfamily [SSF46785] (6-91)

Secondary structure (DSSP, 8-state):
---HHHHHHHHHHHHHTHHHHHHHHHHHHHHTHHHHHHHSSS-EEHHHHHHHHT--HHHHHHHHHHHHHTTSEEEE-SSS-EEEE-HHHHHHTSTTSTT--HHHHHHIIIIIHHHHTTHHHHHHH---HHHHHT-S-HHHHHHHHHHTT---/---HHHHHHHHHHHHHTHHHHHHHHHHHHHHTHHHHHHHSSS-EEHHHHHHHHT--HHHHHHHHHHHHHTTSEEEE-SSS-EEEE-HHHHHHTSTTSTT--HHHHHHIIIIIHHHHTTHHHHHHH---HHHHHT-S-HHHHHHHHHHTTS--

Solvent-accessible surface area (backbone atoms only — not comparable to full-atom values): 15684 Å² total; per-residue (Å²): 128,70,52,73,64,48,49,43,51,49,52,48,49,50,36,67,44,15,35,57,51,16,34,52,54,35,25,39,52,73,63,35,51,43,42,53,40,66,72,38,99,53,64,40,36,42,62,57,51,10,61,76,58,66,29,20,51,67,34,36,37,53,50,52,51,43,34,34,47,69,60,36,28,41,72,45,59,77,91,57,54,24,37,31,60,25,71,58,27,43,33,30,46,8,76,84,21,90,58,44,43,44,69,61,44,52,47,37,56,73,46,47,50,63,49,48,72,43,43,45,58,31,25,40,66,43,48,51,55,64,65,50,65,57,63,66,50,70,56,55,66,42,45,62,48,34,59,78,60,56,81,120,128,71,51,74,63,49,49,45,51,50,51,50,50,51,36,67,45,14,34,57,49,17,35,52,54,34,25,40,55,72,63,36,51,43,41,54,40,68,71,37,98,54,64,40,36,44,61,56,52,10,63,76,57,66,29,19,50,69,34,35,37,54,50,52,51,47,33,34,48,69,60,36,28,42,71,45,58,75,92,57,54,25,36,30,60,25,72,56,26,43,33,31,46,8,77,86,20,90,58,44,43,43,69,60,45,51,48,37,55,73,46,47,50,63,53,46,74,44,43,44,58,33,25,39,66,41,48,50,56,64,64,53,65,55,62,64,48,66,56,54,60,38,42,61,51,29,58,76,60,54,79,125

Radius of gyration: 20.08 Å; Cα contacts (8 Å, |Δi|>4): 437; chains: 2; bounding box: 34×59×44 Å

Sequence (304 aa):
MGSPEDQAYRLLKEHCHGFMVSQVLFSACELGVFDLLAEAPGPLASAEVAARLASSPRGTEQLLDACVSLKLLQVDLKPTAVYGNTELASTYLARTGPRSQQNMLLYMARTTYACWGHLAEAVREGRNQYLKAFGVPAEQLFTAIYSDTKPTMGSPEDQAYRLLKEHCHGFMVSQVLFSACELGVFDLLAEAPGPLASAEVAARLASSPRGTEQLLDACVSLKLLQVDLKPTAVYGNTELASTYLARTGPRSQQNMLLYMARTTYACWGHLAEAVREGRNQYLKAFGVPAEQLFTAIYSDTKPT

Foldseek 3Di:
DDDPVVVVVVVVVCVVCVVVLLVLLLVCLVLCVLQVQLPDPHFAALQVSCVVSVHDSVVSVVSQVSCVVVVQWDWDPPPHTTIHGDPVCQQARHPPHPNHCSVVSNCCNPQVSVLVVCVVVCVVVVPCVSVVVVVPDPVVCVCVVCVVVPPD/DDDPVVVVVVVVVCVVCVVVLLVLLLVCLVLCVLQVQLPDPHFAALQVSCVVSVHDSVVSVVSQVSCVVVVQWDWDPPPHTTIHGDPVCQQARHPPHPNHPSVVSNCCNPQVVVLVVCVVVCVVVVPCVSVVVVVPPPCVVCCVVCVVVPDD

pLDDT: mean 84.31, std 20.02, range [25.61, 98.69]

Organism: Camelus dromedarius (NCBI:txid9838)

Nearest PDB structures (foldseek):
  4a6d-assembly1_A  TM=8.321E-01  e=2.917E-16  Homo sapiens
  5f8e-assembly2_C  TM=6.671E-01  e=2.280E-05  Mycobacterium tuberculosis H37Rv
  6ix3-assembly1_A  TM=7.797E-01  e=5.321E-04  Aspergillus flavus NRRL3357
  6ix3-assembly1_B-2  TM=7.855E-01  e=6.360E-04  Aspergillus flavus NRRL3357
  6ix7-assembly1_A  TM=7.445E-01  e=5.321E-04  Aspergillus flavus NRRL3357